Protein AF-0000000084698793 (afdb_homodimer)

Radius of gyration: 17.12 Å; Cα contacts (8 Å, |Δi|>4): 478; chains: 2; bounding box: 39×46×42 Å

Organism: NCBI:txid1124991

Foldseek 3Di:
DDPLLVVLLAVQLVQLQVVLVVQQVVCVVPDDDLQSVSLLVQLLVLLLQLLQVVQQLVPPVVPDNRPRCCSNNVNRNSVNNHDDVVLVVSLVVCVVVVNNVSSVVNVVCSVVSSVVSSVVSNVVND/DDPLLVVLLAVQLVQLQVVLVVQQVVCVVPDDDLQSVSLLVQLQVLLLQLLQVVLVCVPPVCPPPNPRCCCNNVNRNSVNNHDDVVLVVSLVVCVVVVNNVSSVVNVVCSVVSSVVSSVVSNVVND

Nearest PDB structures (foldseek):
  5a43-assembly1_B  TM=9.398E-01  e=2.560E-06  Escherichia coli S88
  6b24-assembly1_A  TM=9.388E-01  e=5.438E-06  Escherichia coli
  6b2b-assembly1_B  TM=9.428E-01  e=6.322E-06  Escherichia coli
  5kom-assembly1_A  TM=9.410E-01  e=6.648E-06  Escherichia coli
  7kk9-assembly1_A  TM=9.381E-01  e=2.580E-05  Escherichia coli

Solvent-accessible surface area (backbone atoms only — not comparable to full-atom values): 11558 Å² total; per-residue (Å²): 132,54,74,67,46,53,49,38,16,22,52,22,0,8,50,13,12,44,49,35,49,50,50,34,49,57,35,55,75,75,49,85,67,90,65,67,56,34,63,46,52,39,27,31,53,30,10,19,50,49,23,21,47,57,40,44,42,62,68,67,29,70,50,99,63,34,71,56,52,46,43,17,43,58,44,2,23,41,16,4,29,6,36,33,24,62,52,35,48,52,31,49,50,30,40,75,68,73,33,49,68,58,21,52,48,50,54,52,49,47,54,53,50,16,40,51,27,18,51,50,18,29,59,71,48,100,131,54,75,67,43,54,49,38,16,21,52,21,0,8,52,13,11,42,49,34,49,49,49,33,48,57,36,55,76,75,49,87,67,90,66,66,54,35,63,46,53,40,26,31,53,31,10,19,50,49,22,21,46,56,43,43,37,63,70,60,34,54,74,75,55,46,74,51,52,52,41,16,44,58,46,2,24,41,15,5,30,6,38,32,25,62,51,36,48,52,32,50,50,30,41,75,67,72,32,48,69,58,22,51,47,52,53,50,49,48,55,53,50,16,40,52,28,17,49,50,17,29,57,70,49,100

Structure (mmCIF, N/CA/C/O backbone):
data_AF-0000000084698793-model_v1
#
loop_
_entity.id
_entity.type
_entity.pdbx_description
1 polymer 'Fluoride-specific ion channel FluC'
#
loop_
_atom_site.group_PDB
_atom_site.id
_atom_site.type_symbol
_atom_site.label_atom_id
_atom_site.label_alt_id
_atom_site.label_comp_id
_atom_site.label_asym_id
_atom_site.label_entity_id
_atom_site.label_seq_id
_atom_site.pdbx_PDB_ins_code
_atom_site.Cartn_x
_atom_site.Cartn_y
_atom_site.Cartn_z
_atom_site.occupancy
_atom_site.B_iso_or_equiv
_atom_site.auth_seq_id
_atom_site.auth_comp_id
_atom_site.auth_asym_id
_atom_site.auth_atom_id
_atom_site.pdbx_PDB_model_num
ATOM 1 N N . MET A 1 1 ? 17.969 -13.055 -5.879 1 60.75 1 MET A N 1
ATOM 2 C CA . MET A 1 1 ? 17.781 -11.938 -6.793 1 60.75 1 MET A CA 1
ATOM 3 C C . MET A 1 1 ? 19.109 -11.445 -7.352 1 60.75 1 MET A C 1
ATOM 5 O O . MET A 1 1 ? 20.094 -11.367 -6.621 1 60.75 1 MET A O 1
ATOM 9 N N . THR A 1 2 ? 19.141 -11.281 -8.633 1 77 2 THR A N 1
ATOM 10 C CA . THR A 1 2 ? 20.312 -10.766 -9.336 1 77 2 THR A CA 1
ATOM 11 C C . THR A 1 2 ? 20.344 -9.234 -9.305 1 77 2 THR A C 1
ATOM 13 O O . THR A 1 2 ? 19.391 -8.609 -8.836 1 77 2 THR A O 1
ATOM 16 N N . ALA A 1 3 ? 21.438 -8.609 -9.516 1 78.62 3 ALA A N 1
ATOM 17 C CA . ALA A 1 3 ? 21.594 -7.16 -9.625 1 78.62 3 ALA A CA 1
ATOM 18 C C . ALA A 1 3 ? 20.531 -6.559 -10.547 1 78.62 3 ALA A C 1
ATOM 20 O O . ALA A 1 3 ? 20.062 -5.449 -10.305 1 78.62 3 ALA A O 1
ATOM 21 N N . ILE A 1 4 ? 20.188 -7.371 -11.508 1 78.31 4 ILE A N 1
ATOM 22 C CA . ILE A 1 4 ? 19.219 -6.895 -12.492 1 78.31 4 ILE A CA 1
ATOM 23 C C . ILE A 1 4 ? 17.828 -6.82 -11.859 1 78.31 4 ILE A C 1
ATOM 25 O O . ILE A 1 4 ? 17.047 -5.918 -12.172 1 78.31 4 ILE A O 1
ATOM 29 N N . ASP A 1 5 ? 17.484 -7.691 -10.93 1 78 5 ASP A N 1
ATOM 30 C CA . ASP A 1 5 ? 16.219 -7.66 -10.203 1 78 5 ASP A CA 1
ATOM 31 C C . ASP A 1 5 ? 16.125 -6.426 -9.312 1 78 5 ASP A C 1
ATOM 33 O O . ASP A 1 5 ? 15.086 -5.758 -9.273 1 78 5 ASP A O 1
ATOM 37 N N . ILE A 1 6 ? 17.25 -6.18 -8.703 1 82.12 6 ILE A N 1
ATOM 38 C CA . ILE A 1 6 ? 17.328 -5.031 -7.809 1 82.12 6 ILE A CA 1
ATOM 39 C C . ILE A 1 6 ? 17.078 -3.744 -8.594 1 82.12 6 ILE A C 1
ATOM 41 O O . ILE A 1 6 ? 16.344 -2.867 -8.148 1 82.12 6 ILE A O 1
ATOM 45 N N . PHE A 1 7 ? 17.656 -3.734 -9.734 1 86.06 7 PHE A N 1
ATOM 46 C CA . PHE A 1 7 ? 17.531 -2.557 -10.586 1 86.06 7 PHE A CA 1
ATOM 47 C C . PHE A 1 7 ? 16.078 -2.355 -11.023 1 86.06 7 PHE A C 1
ATOM 49 O O . PHE A 1 7 ? 15.539 -1.257 -10.906 1 86.06 7 PHE A O 1
ATOM 56 N N . TRP A 1 8 ? 15.414 -3.34 -11.391 1 84.69 8 TRP A N 1
ATOM 57 C CA . TRP A 1 8 ? 14.062 -3.23 -11.93 1 84.69 8 TRP A CA 1
ATOM 58 C C . TRP A 1 8 ? 13.055 -2.961 -10.812 1 84.69 8 TRP A C 1
ATOM 60 O O . TRP A 1 8 ? 12.117 -2.182 -10.992 1 84.69 8 TRP A O 1
ATOM 70 N N . VAL A 1 9 ? 13.289 -3.578 -9.688 1 87.38 9 VAL A N 1
ATOM 71 C CA . VAL A 1 9 ? 12.422 -3.336 -8.547 1 87.38 9 VAL A CA 1
ATOM 72 C C . VAL A 1 9 ? 12.586 -1.896 -8.062 1 87.38 9 VAL A C 1
ATOM 74 O O . VAL A 1 9 ? 11.602 -1.229 -7.734 1 87.38 9 VAL A O 1
ATOM 77 N N . GLY A 1 10 ? 13.852 -1.468 -8.07 1 91.31 10 GLY A N 1
ATOM 78 C CA . GLY A 1 10 ? 14.117 -0.094 -7.68 1 91.31 10 GLY A CA 1
ATOM 79 C C . GLY A 1 10 ? 13.5 0.928 -8.617 1 91.31 10 GLY A C 1
ATOM 80 O O . GLY A 1 10 ? 12.789 1.833 -8.172 1 91.31 10 GLY A O 1
ATOM 81 N N . ILE A 1 11 ? 13.672 0.764 -9.859 1 90.44 11 ILE A N 1
ATOM 82 C CA . ILE A 1 11 ? 13.148 1.69 -10.852 1 90.44 11 ILE A CA 1
ATOM 83 C C . ILE A 1 11 ? 11.625 1.598 -10.891 1 90.44 11 ILE A C 1
ATOM 85 O O . ILE A 1 11 ? 10.938 2.615 -11.008 1 90.44 11 ILE A O 1
ATOM 89 N N . GLY A 1 12 ? 11.18 0.388 -10.852 1 91.19 12 GLY A N 1
ATOM 90 C CA . GLY A 1 12 ? 9.742 0.197 -10.812 1 91.19 12 GLY A CA 1
ATOM 91 C C . GLY A 1 12 ? 9.086 0.852 -9.609 1 91.19 12 GLY A C 1
ATOM 92 O O . GLY A 1 12 ? 8.102 1.582 -9.758 1 91.19 12 GLY A O 1
ATOM 93 N N . GLY A 1 13 ? 9.711 0.59 -8.484 1 93 13 GLY A N 1
ATOM 94 C CA . GLY A 1 13 ? 9.203 1.205 -7.266 1 93 13 GLY A CA 1
ATOM 95 C C . GLY A 1 13 ? 9.234 2.721 -7.305 1 93 13 GLY A C 1
ATOM 96 O O . GLY A 1 13 ? 8.281 3.379 -6.883 1 93 13 GLY A O 1
ATOM 97 N N . GLY A 1 14 ? 10.32 3.23 -7.742 1 93.62 14 GLY A N 1
ATOM 98 C CA . GLY A 1 14 ? 10.414 4.672 -7.895 1 93.62 14 GLY A CA 1
ATOM 99 C C . GLY A 1 14 ? 9.367 5.238 -8.844 1 93.62 14 GLY A C 1
ATOM 100 O O . GLY A 1 14 ? 8.727 6.242 -8.539 1 93.62 14 GLY A O 1
ATOM 101 N N . SER A 1 15 ? 9.164 4.629 -9.969 1 93.25 15 SER A N 1
ATOM 102 C CA . SER A 1 15 ? 8.164 5.062 -10.945 1 93.25 15 SER A CA 1
ATOM 103 C C . SER A 1 15 ? 6.758 4.977 -10.367 1 93.25 15 SER A C 1
ATOM 105 O O . SER A 1 15 ? 5.945 5.883 -10.555 1 93.25 15 SER A O 1
ATOM 107 N N . GLY A 1 16 ? 6.523 3.867 -9.703 1 94.19 16 GLY A N 1
ATOM 108 C CA . GLY A 1 16 ? 5.234 3.721 -9.039 1 94.19 16 GLY A CA 1
ATOM 109 C C . GLY A 1 16 ? 4.953 4.82 -8.031 1 94.19 16 GLY A C 1
ATOM 110 O O . GLY A 1 16 ? 3.85 5.371 -8 1 94.19 16 GLY A O 1
ATOM 111 N N . SER A 1 17 ? 5.949 5.145 -7.293 1 93.19 17 SER A N 1
ATOM 112 C CA . SER A 1 17 ? 5.812 6.188 -6.281 1 93.19 17 SER A CA 1
ATOM 113 C C . SER A 1 17 ? 5.562 7.551 -6.918 1 93.19 17 SER A C 1
ATOM 115 O O . SER A 1 17 ? 4.809 8.367 -6.383 1 93.19 17 SER A O 1
ATOM 117 N N . LEU A 1 18 ? 6.223 7.801 -7.973 1 92.12 18 LEU A N 1
ATOM 118 C CA . LEU A 1 18 ? 6.031 9.062 -8.68 1 92.12 18 LEU A CA 1
ATOM 119 C C . LEU A 1 18 ? 4.625 9.156 -9.258 1 92.12 18 LEU A C 1
ATOM 121 O O . LEU A 1 18 ? 4.004 10.219 -9.234 1 92.12 18 LEU A O 1
ATOM 125 N N . LEU A 1 19 ? 4.133 8.094 -9.805 1 93.06 19 LEU A N 1
ATOM 126 C CA . LEU A 1 19 ? 2.764 8.062 -10.305 1 93.06 19 LEU A CA 1
ATOM 127 C C . LEU A 1 19 ? 1.768 8.289 -9.172 1 93.06 19 LEU A C 1
ATOM 129 O O . LEU A 1 19 ? 0.78 9.008 -9.352 1 93.06 19 LEU A O 1
ATOM 133 N N . ARG A 1 20 ? 2.02 7.617 -8.078 1 93.44 20 ARG A N 1
ATOM 134 C CA . ARG A 1 20 ? 1.189 7.84 -6.902 1 93.44 20 ARG A CA 1
ATOM 135 C C . ARG A 1 20 ? 1.143 9.32 -6.535 1 93.44 20 ARG A C 1
ATOM 137 O O . ARG A 1 20 ? 0.071 9.859 -6.258 1 93.44 20 ARG A O 1
ATOM 144 N N . TRP A 1 21 ? 2.287 9.852 -6.504 1 87.81 21 TRP A N 1
ATOM 145 C CA . TRP A 1 21 ? 2.361 11.273 -6.172 1 87.81 21 TRP A CA 1
ATOM 146 C C . TRP A 1 21 ? 1.556 12.102 -7.164 1 87.81 21 TRP A C 1
ATOM 148 O O . TRP A 1 21 ? 0.833 13.023 -6.77 1 87.81 21 TRP A O 1
ATOM 158 N N . TRP A 1 22 ? 1.711 11.781 -8.391 1 90.75 22 TRP A N 1
ATOM 159 C CA . TRP A 1 22 ? 1.023 12.531 -9.438 1 90.75 22 TRP A CA 1
ATOM 160 C C . TRP A 1 22 ? -0.489 12.383 -9.312 1 90.75 22 TRP A C 1
ATOM 162 O O . TRP A 1 22 ? -1.227 13.367 -9.414 1 90.75 22 TRP A O 1
ATOM 172 N N . VAL A 1 23 ? -1.014 11.25 -9.117 1 92.25 23 VAL A N 1
ATOM 173 C CA . VAL A 1 23 ? -2.443 11.016 -8.953 1 92.25 23 VAL A CA 1
ATOM 174 C C . VAL A 1 23 ? -2.939 11.703 -7.684 1 92.25 23 VAL A C 1
ATOM 176 O O . VAL A 1 23 ? -4.016 12.305 -7.68 1 92.25 23 VAL A O 1
ATOM 179 N N . GLY A 1 24 ? -2.158 11.547 -6.609 1 89.75 24 GLY A N 1
ATOM 180 C CA . GLY A 1 24 ? -2.502 12.234 -5.379 1 89.75 24 GLY A CA 1
ATOM 181 C C . GLY A 1 24 ? -2.607 13.742 -5.547 1 89.75 24 GLY A C 1
ATOM 182 O O . GLY A 1 24 ? -3.537 14.367 -5.035 1 89.75 24 GLY A O 1
ATOM 183 N N . LYS A 1 25 ? -1.644 14.227 -6.258 1 87.38 25 LYS A N 1
ATOM 184 C CA . LYS A 1 25 ? -1.638 15.672 -6.508 1 87.38 25 LYS A CA 1
ATOM 185 C C . LYS A 1 25 ? -2.85 16.094 -7.336 1 87.38 25 LYS A C 1
ATOM 187 O O . LYS A 1 25 ? -3.523 17.062 -7.004 1 87.38 25 LYS A O 1
ATOM 192 N N . LEU A 1 26 ? -3.102 15.406 -8.398 1 91.62 26 LEU A N 1
ATOM 193 C CA . LEU A 1 26 ? -4.227 15.719 -9.273 1 91.62 26 LEU A CA 1
ATOM 194 C C . LEU A 1 26 ? -5.547 15.633 -8.508 1 91.62 26 LEU A C 1
ATOM 196 O O . LEU A 1 26 ? -6.422 16.484 -8.68 1 91.62 26 LEU A O 1
ATOM 200 N N . THR A 1 27 ? -5.691 14.656 -7.691 1 92.94 27 THR A N 1
ATOM 201 C CA . THR A 1 27 ? -6.906 14.477 -6.906 1 92.94 27 THR A CA 1
ATOM 202 C C . THR A 1 27 ? -7.039 15.578 -5.863 1 92.94 27 THR A C 1
ATOM 204 O O . THR A 1 27 ? -8.133 16.109 -5.652 1 92.94 27 THR A O 1
ATOM 207 N N . GLY A 1 28 ? -5.953 15.898 -5.242 1 90.19 28 GLY A N 1
ATOM 208 C CA . GLY A 1 28 ? -5.969 16.938 -4.234 1 90.19 28 GLY A CA 1
ATOM 209 C C . GLY A 1 28 ? -6.301 18.312 -4.797 1 90.19 28 GLY A C 1
ATOM 210 O O . GLY A 1 28 ? -6.867 19.156 -4.098 1 90.19 28 GLY A O 1
ATOM 211 N N . GLU A 1 29 ? -5.945 18.594 -6.051 1 91.31 29 GLU A N 1
ATOM 212 C CA . GLU A 1 29 ? -6.25 19.859 -6.715 1 91.31 29 GLU A CA 1
ATOM 213 C C . GLU A 1 29 ? -7.73 19.953 -7.07 1 91.31 29 GLU A C 1
ATOM 215 O O . GLU A 1 29 ? -8.281 21.047 -7.172 1 91.31 29 GLU A O 1
ATOM 220 N N . ARG A 1 30 ? -8.383 18.875 -7.164 1 93.75 30 ARG A N 1
ATOM 221 C CA . ARG A 1 30 ? -9.742 18.859 -7.691 1 93.75 30 ARG A CA 1
ATOM 222 C C . ARG A 1 30 ? -10.75 18.531 -6.598 1 93.75 30 ARG A C 1
ATOM 224 O O . ARG A 1 30 ? -11.914 18.938 -6.676 1 93.75 30 ARG A O 1
ATOM 231 N N . TYR A 1 31 ? -10.344 17.719 -5.68 1 93.81 31 TYR A N 1
ATOM 232 C CA . TYR A 1 31 ? -11.242 17.25 -4.625 1 93.81 31 TYR A CA 1
ATOM 233 C C . TYR A 1 31 ? -10.734 17.672 -3.252 1 93.81 31 TYR A C 1
ATOM 235 O O . TYR A 1 31 ? -9.594 17.391 -2.887 1 93.81 31 TYR A O 1
ATOM 243 N N . HIS A 1 32 ? -11.617 18.422 -2.469 1 89.56 32 HIS A N 1
ATOM 244 C CA . HIS A 1 32 ? -11.219 18.922 -1.159 1 89.56 32 HIS A CA 1
ATOM 245 C C . HIS A 1 32 ? -12.141 18.391 -0.062 1 89.56 32 HIS A C 1
ATOM 247 O O . HIS A 1 32 ? -12.25 19.016 1.003 1 89.56 32 HIS A O 1
ATOM 253 N N . GLY A 1 33 ? -12.797 17.297 -0.284 1 91.38 33 GLY A N 1
ATOM 254 C CA . GLY A 1 33 ? -13.664 16.703 0.719 1 91.38 33 GLY A CA 1
ATOM 255 C C . GLY A 1 33 ? -12.906 15.93 1.78 1 91.38 33 GLY A C 1
ATOM 256 O O . GLY A 1 33 ? -11.672 15.844 1.733 1 91.38 33 GLY A O 1
ATOM 257 N N . HIS A 1 34 ? -13.633 15.422 2.738 1 92.62 34 HIS A N 1
ATOM 258 C CA . HIS A 1 34 ? -13.023 14.758 3.885 1 92.62 34 HIS A CA 1
ATOM 259 C C . HIS A 1 34 ? -12.586 13.336 3.533 1 92.62 34 HIS A C 1
ATOM 261 O O . HIS A 1 34 ? -11.734 12.758 4.207 1 92.62 34 HIS A O 1
ATOM 267 N N . PHE A 1 35 ? -13.211 12.742 2.506 1 95.81 35 PHE A N 1
ATOM 268 C CA . PHE A 1 35 ? -12.859 11.391 2.092 1 95.81 35 PHE A CA 1
ATOM 269 C C . PHE A 1 35 ? -11.508 11.375 1.393 1 95.81 35 PHE A C 1
ATOM 271 O O . PHE A 1 35 ? -11.273 12.133 0.452 1 95.81 35 PHE A O 1
ATOM 278 N N . PRO A 1 36 ? -10.602 10.531 1.872 1 96.31 36 PRO A N 1
ATOM 279 C CA . PRO A 1 36 ? -9.281 10.477 1.231 1 96.31 36 PRO A CA 1
ATOM 280 C C . PRO A 1 36 ? -9.336 9.859 -0.164 1 96.31 36 PRO A C 1
ATOM 282 O O . PRO A 1 36 ? -8.898 8.719 -0.354 1 96.31 36 PRO A O 1
ATOM 285 N N . LEU A 1 37 ? -9.75 10.641 -1.078 1 96.88 37 LEU A N 1
ATOM 286 C CA . LEU A 1 37 ? -10.062 10.172 -2.426 1 96.88 37 LEU A CA 1
ATOM 287 C C . LEU A 1 37 ? -8.797 9.805 -3.182 1 96.88 37 LEU A C 1
ATOM 289 O O . LEU A 1 37 ? -8.789 8.859 -3.975 1 96.88 37 LEU A O 1
ATOM 293 N N . GLY A 1 38 ? -7.695 10.555 -2.998 1 95.88 38 GLY A N 1
ATOM 294 C CA . GLY A 1 38 ? -6.445 10.266 -3.682 1 95.88 38 GLY A CA 1
ATOM 295 C C . GLY A 1 38 ? -5.922 8.867 -3.404 1 95.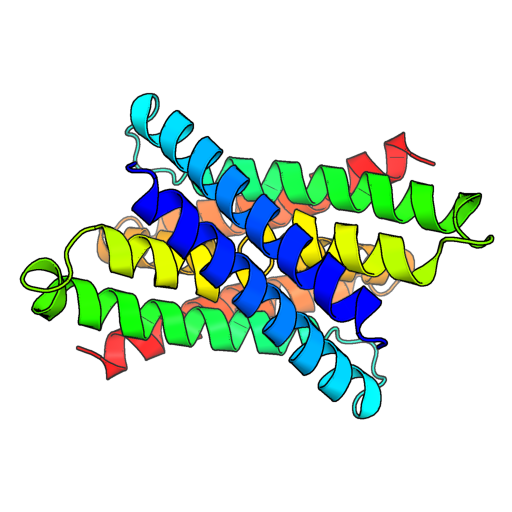88 38 GLY A C 1
ATOM 296 O O . GLY A 1 38 ? -5.758 8.062 -4.328 1 95.88 38 GLY A O 1
ATOM 297 N N . THR A 1 39 ? -5.758 8.57 -2.162 1 96.19 39 THR A N 1
ATOM 298 C CA . THR A 1 39 ? -5.27 7.262 -1.754 1 96.19 39 THR A CA 1
ATOM 299 C C . THR A 1 39 ? -6.246 6.168 -2.172 1 96.19 39 THR A C 1
ATOM 301 O O . THR A 1 39 ? -5.832 5.078 -2.578 1 96.19 39 THR A O 1
ATOM 304 N N . PHE A 1 40 ? -7.492 6.504 -2.111 1 97.88 40 PHE A N 1
ATOM 305 C CA . PHE A 1 40 ? -8.531 5.551 -2.494 1 97.88 40 PHE A CA 1
ATOM 306 C C . PHE A 1 40 ? -8.406 5.184 -3.969 1 97.88 40 PHE A C 1
ATOM 308 O O . PHE A 1 40 ? -8.414 4.004 -4.324 1 97.88 40 PHE A O 1
ATOM 315 N N . ILE A 1 41 ? -8.289 6.102 -4.832 1 97.88 41 ILE A N 1
ATOM 316 C CA . ILE A 1 41 ? -8.195 5.883 -6.27 1 97.88 41 ILE A CA 1
ATOM 317 C C . ILE A 1 41 ? -6.934 5.074 -6.586 1 97.88 41 ILE A C 1
ATOM 319 O O . ILE A 1 41 ? -6.98 4.117 -7.359 1 97.88 41 ILE A O 1
ATOM 323 N N . ILE A 1 42 ? -5.844 5.398 -5.98 1 97 42 ILE A N 1
ATOM 324 C CA . ILE A 1 42 ? -4.559 4.746 -6.215 1 97 42 ILE A CA 1
ATOM 325 C C . ILE A 1 42 ? -4.641 3.281 -5.797 1 97 42 ILE A C 1
ATOM 327 O O . ILE A 1 42 ? -4.223 2.391 -6.543 1 97 42 ILE A O 1
ATOM 331 N N . ASN A 1 43 ? -5.234 3.039 -4.688 1 98.12 43 ASN A N 1
ATOM 332 C CA . ASN A 1 43 ? -5.309 1.685 -4.152 1 98.12 43 ASN A CA 1
ATOM 333 C C . ASN A 1 43 ? -6.293 0.824 -4.941 1 98.12 43 ASN A C 1
ATOM 335 O O . ASN A 1 43 ? -5.984 -0.317 -5.289 1 98.12 43 ASN A O 1
ATOM 339 N N . ILE A 1 44 ? -7.395 1.388 -5.289 1 98.5 44 ILE A N 1
ATOM 340 C CA . ILE A 1 44 ? -8.406 0.608 -6 1 98.5 44 ILE A CA 1
ATOM 341 C C . ILE A 1 44 ? -7.93 0.331 -7.426 1 98.5 44 ILE A C 1
ATOM 343 O O . ILE A 1 44 ? -8.039 -0.795 -7.918 1 98.5 44 ILE A O 1
ATOM 347 N N . SER A 1 45 ? -7.41 1.302 -8.117 1 98 45 SER A N 1
ATOM 348 C CA . SER A 1 45 ? -6.898 1.088 -9.461 1 98 45 SER A CA 1
ATOM 349 C C . SER A 1 45 ? -5.723 0.121 -9.461 1 98 45 SER A C 1
ATOM 351 O O . SER A 1 45 ? -5.613 -0.734 -10.344 1 98 45 SER A O 1
ATOM 353 N N . GLY A 1 46 ? -4.836 0.248 -8.445 1 97.25 46 GLY A N 1
ATOM 354 C CA . GLY A 1 46 ? -3.729 -0.685 -8.32 1 97.25 46 GLY A CA 1
ATOM 355 C C . GLY A 1 46 ? -4.176 -2.113 -8.078 1 97.25 46 GLY A C 1
ATOM 356 O O . GLY A 1 46 ? -3.596 -3.053 -8.625 1 97.25 46 GLY A O 1
ATOM 357 N N . ALA A 1 47 ? -5.191 -2.262 -7.258 1 97.44 47 ALA A N 1
ATOM 358 C CA . ALA A 1 47 ? -5.746 -3.588 -6.996 1 97.44 47 ALA A CA 1
ATOM 359 C C . ALA A 1 47 ? -6.305 -4.207 -8.273 1 97.44 47 ALA A C 1
ATOM 361 O O . ALA A 1 47 ? -6.102 -5.395 -8.539 1 97.44 47 ALA A O 1
ATOM 362 N N . PHE A 1 48 ? -6.973 -3.4 -9.062 1 97.38 48 PHE A N 1
ATOM 363 C CA . PHE A 1 48 ? -7.492 -3.877 -10.336 1 97.38 48 PHE A CA 1
ATOM 364 C C . PHE A 1 48 ? -6.359 -4.316 -11.258 1 97.38 48 PHE A C 1
ATOM 366 O O . PHE A 1 48 ? -6.406 -5.402 -11.836 1 97.38 48 PHE A O 1
ATOM 373 N N . ILE A 1 49 ? -5.398 -3.529 -11.383 1 96.19 49 ILE A N 1
ATOM 374 C CA . ILE A 1 49 ? -4.301 -3.764 -12.32 1 96.19 49 ILE A CA 1
ATOM 375 C C . ILE A 1 49 ? -3.523 -5.008 -11.898 1 96.19 49 ILE A C 1
ATOM 377 O O . ILE A 1 49 ? -3.156 -5.832 -12.742 1 96.19 49 ILE A O 1
ATOM 381 N N . ILE A 1 50 ? -3.258 -5.164 -10.609 1 93.5 50 ILE A N 1
ATOM 382 C CA . ILE A 1 50 ? -2.473 -6.312 -10.164 1 93.5 50 ILE A CA 1
ATOM 383 C C . ILE A 1 50 ? -3.268 -7.598 -10.391 1 93.5 50 ILE A C 1
ATOM 385 O O . ILE A 1 50 ? -2.697 -8.633 -10.734 1 93.5 50 ILE A O 1
ATOM 389 N N . GLY A 1 51 ? -4.578 -7.539 -10.086 1 92.81 51 GLY A N 1
ATOM 390 C CA . GLY A 1 51 ? -5.402 -8.688 -10.422 1 92.81 51 GLY A CA 1
ATOM 391 C C . GLY A 1 51 ? -5.34 -9.055 -11.898 1 92.81 51 GLY A C 1
ATOM 392 O O . GLY A 1 51 ? -5.18 -10.227 -12.242 1 92.81 51 GLY A O 1
ATOM 393 N N . PHE A 1 52 ? -5.41 -8.078 -12.727 1 93.44 52 PHE A N 1
ATOM 394 C CA . PHE A 1 52 ? -5.363 -8.273 -14.172 1 93.44 52 PHE A CA 1
ATOM 395 C C . PHE A 1 52 ? -4.012 -8.836 -14.594 1 93.44 52 PHE A C 1
ATOM 397 O O . PHE A 1 52 ? -3.953 -9.836 -15.32 1 93.44 52 PHE A O 1
ATOM 404 N N . LEU A 1 53 ? -2.932 -8.328 -14.125 1 89.69 53 LEU A N 1
ATOM 405 C CA . LEU A 1 53 ? -1.587 -8.711 -14.531 1 89.69 53 LEU A CA 1
ATOM 406 C C . LEU A 1 53 ? -1.207 -10.07 -13.953 1 89.69 53 LEU A C 1
ATOM 408 O O . LEU A 1 53 ? -0.479 -10.836 -14.586 1 89.69 53 LEU A O 1
ATOM 412 N N . SER A 1 54 ? -1.634 -10.328 -12.703 1 86.19 54 SER A N 1
ATOM 413 C CA . SER A 1 54 ? -1.309 -11.602 -12.07 1 86.19 54 SER A CA 1
ATOM 414 C C . SER A 1 54 ? -1.85 -12.781 -12.883 1 86.19 54 SER A C 1
ATOM 416 O O . SER A 1 54 ? -1.258 -13.859 -12.898 1 86.19 54 SER A O 1
ATOM 418 N N . THR A 1 55 ? -2.977 -12.562 -13.516 1 83.94 55 THR A N 1
ATOM 419 C CA . THR A 1 55 ? -3.584 -13.594 -14.352 1 83.94 55 THR A CA 1
ATOM 420 C C . THR A 1 55 ? -2.93 -13.641 -15.727 1 83.94 55 THR A C 1
ATOM 422 O O . THR A 1 55 ? -2.691 -14.719 -16.281 1 83.94 55 THR A O 1
ATOM 425 N N . LEU A 1 56 ? -2.619 -12.508 -16.281 1 80.38 56 LEU A N 1
ATOM 426 C CA . LEU A 1 56 ? -1.994 -12.43 -17.594 1 80.38 56 LEU A CA 1
ATOM 427 C C . LEU A 1 56 ? -0.59 -13.023 -17.578 1 80.38 56 LEU A C 1
ATOM 429 O O . LEU A 1 56 ? -0.172 -13.688 -18.531 1 80.38 56 LEU A O 1
ATOM 433 N N . PHE A 1 57 ? 0.218 -12.68 -16.594 1 73.06 57 PHE A N 1
ATOM 434 C CA . PHE A 1 57 ? 1.599 -13.141 -16.516 1 73.06 57 PHE A CA 1
ATOM 435 C C . PHE A 1 57 ? 1.657 -14.602 -16.078 1 73.06 57 PHE A C 1
ATOM 437 O O . PHE A 1 57 ? 2.635 -15.297 -16.359 1 73.06 57 PHE A O 1
ATOM 444 N N . VAL A 1 58 ? 0.846 -15.148 -15.258 1 60.38 58 VAL A N 1
ATOM 445 C CA . VAL A 1 58 ? 0.819 -16.578 -14.938 1 60.38 58 VAL A CA 1
ATOM 446 C C . VAL A 1 58 ? 0.581 -17.391 -16.203 1 60.38 58 VAL A C 1
ATOM 448 O O . VAL A 1 58 ? 1.276 -18.375 -16.453 1 60.38 58 VAL A O 1
ATOM 451 N N . ILE A 1 59 ? -0.227 -17 -17.047 1 54.03 59 ILE A N 1
ATOM 452 C CA . ILE A 1 59 ? -0.563 -17.781 -18.234 1 54.03 59 ILE A CA 1
ATOM 453 C C . ILE A 1 59 ? 0.545 -17.656 -19.281 1 54.03 59 ILE A C 1
ATOM 455 O O . ILE A 1 59 ? 1.038 -18.656 -19.797 1 54.03 59 ILE A O 1
ATOM 459 N N . ASP A 1 60 ? 0.936 -16.625 -19.719 1 51.59 60 ASP A N 1
ATOM 460 C CA . ASP A 1 60 ? 1.755 -16.453 -20.906 1 51.59 60 ASP A CA 1
ATOM 461 C C . ASP A 1 60 ? 3.215 -16.203 -20.547 1 51.59 60 ASP A C 1
ATOM 463 O O . ASP A 1 60 ? 4.117 -16.516 -21.328 1 51.59 60 ASP A O 1
ATOM 467 N N . TRP A 1 61 ? 3.588 -15.656 -19.484 1 50.34 61 TRP A N 1
ATOM 468 C CA . TRP A 1 61 ? 4.926 -15.219 -19.094 1 50.34 61 TRP A CA 1
ATOM 469 C C . TRP A 1 61 ? 5.75 -16.391 -18.562 1 50.34 61 TRP A C 1
ATOM 471 O O . TRP A 1 61 ? 6.926 -16.234 -18.234 1 50.34 61 TRP A O 1
ATOM 481 N N . HIS A 1 62 ? 5.195 -17.5 -18.062 1 48.88 62 HIS A N 1
ATOM 482 C CA . HIS A 1 62 ? 6.023 -18.625 -17.641 1 48.88 62 HIS A CA 1
ATOM 483 C C . HIS A 1 62 ? 7.156 -18.875 -18.641 1 48.88 62 HIS A C 1
ATOM 485 O O . HIS A 1 62 ? 8.109 -19.594 -18.328 1 48.88 62 HIS A O 1
ATOM 491 N N . ASP A 1 63 ? 6.953 -18.438 -19.703 1 47.47 63 ASP A N 1
ATOM 492 C CA . ASP A 1 63 ? 8.109 -18.703 -20.547 1 47.47 63 ASP A CA 1
ATOM 493 C C . ASP A 1 63 ? 9.305 -17.844 -20.141 1 47.47 63 ASP A C 1
ATOM 495 O O . ASP A 1 63 ? 9.258 -17.141 -19.125 1 47.47 63 ASP A O 1
ATOM 499 N N . ARG A 1 64 ? 10.133 -17.188 -21 1 48.09 64 ARG A N 1
ATOM 500 C CA . ARG A 1 64 ? 11.508 -16.688 -20.953 1 48.09 64 ARG A CA 1
ATOM 501 C C . ARG A 1 64 ? 11.641 -15.578 -19.922 1 48.09 64 ARG A C 1
ATOM 503 O O . ARG A 1 64 ? 12.664 -15.477 -19.234 1 48.09 64 ARG A O 1
ATOM 510 N N . PHE A 1 65 ? 10.766 -14.539 -19.703 1 49.34 65 PHE A N 1
ATOM 511 C CA . PHE A 1 65 ? 10.875 -13.266 -19 1 49.34 65 PHE A CA 1
ATOM 512 C C . PHE A 1 65 ? 10.109 -13.305 -17.688 1 49.34 65 PHE A C 1
ATOM 514 O O . PHE A 1 65 ? 9.93 -12.266 -17.031 1 49.34 65 PHE A O 1
ATOM 521 N N . GLY A 1 66 ? 9.734 -14.453 -17.141 1 55.09 66 GLY A N 1
ATOM 522 C CA . GLY A 1 66 ? 8.727 -14.672 -16.109 1 55.09 66 GLY A CA 1
ATOM 523 C C . GLY A 1 66 ? 9.102 -14.062 -14.773 1 55.09 66 GLY A C 1
ATOM 524 O O . GLY A 1 66 ? 8.375 -13.211 -14.242 1 55.09 66 GLY A O 1
ATOM 525 N N . SER A 1 67 ? 10.242 -14.289 -14.289 1 63.84 67 SER A N 1
ATOM 526 C CA . SER A 1 67 ? 10.492 -14 -12.883 1 63.84 67 SER A CA 1
ATOM 527 C C . SER A 1 67 ? 10.82 -12.531 -12.664 1 63.84 67 SER A C 1
ATOM 529 O O . SER A 1 67 ? 10.336 -11.914 -11.719 1 63.84 67 SER A O 1
ATOM 531 N N . PHE A 1 68 ? 11.453 -11.883 -13.711 1 65.12 68 PHE A N 1
ATOM 532 C CA . PHE A 1 68 ? 11.93 -10.516 -13.547 1 65.12 68 PHE A CA 1
ATOM 533 C C . PHE A 1 68 ? 10.789 -9.523 -13.695 1 65.12 68 PHE A C 1
ATOM 535 O O . PHE A 1 68 ? 10.672 -8.578 -12.906 1 65.12 68 PHE A O 1
ATOM 542 N N . LEU A 1 69 ? 10.016 -9.75 -14.656 1 67 69 LEU A N 1
ATOM 543 C CA . LEU A 1 69 ? 8.914 -8.828 -14.938 1 67 69 LEU A CA 1
ATOM 544 C C . LEU A 1 69 ? 7.875 -8.867 -13.82 1 67 69 LEU A C 1
ATOM 546 O O . LEU A 1 69 ? 7.324 -7.836 -13.438 1 67 69 LEU A O 1
ATOM 550 N N . HIS A 1 70 ? 7.805 -10.031 -13.258 1 72 70 HIS A N 1
ATOM 551 C CA . HIS A 1 70 ? 6.867 -10.17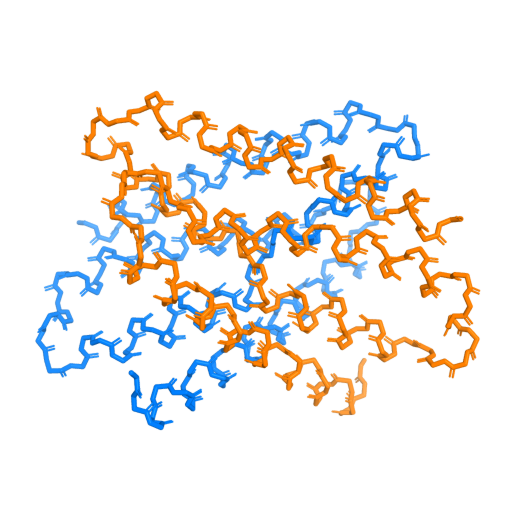2 -12.141 1 72 70 HIS A CA 1
ATOM 552 C C . HIS A 1 70 ? 7.316 -9.352 -10.938 1 72 70 HIS A C 1
ATOM 554 O O . HIS A 1 70 ? 6.523 -8.609 -10.359 1 72 70 HIS A O 1
ATOM 560 N N . ALA A 1 71 ? 8.57 -9.453 -10.781 1 71.94 71 ALA A N 1
ATOM 561 C CA . ALA A 1 71 ? 9.117 -8.742 -9.625 1 71.94 71 ALA A CA 1
ATOM 562 C C . ALA A 1 71 ? 9.102 -7.234 -9.859 1 71.94 71 ALA A C 1
ATOM 564 O O . ALA A 1 71 ? 8.742 -6.465 -8.961 1 71.94 71 ALA A O 1
ATOM 565 N N . ALA A 1 72 ? 9.383 -6.875 -11.094 1 77.31 72 ALA A N 1
ATOM 566 C CA . ALA A 1 72 ? 9.477 -5.453 -11.43 1 77.31 72 ALA A CA 1
ATOM 567 C C . ALA A 1 72 ? 8.094 -4.805 -11.453 1 77.31 72 ALA A C 1
ATOM 569 O O . ALA A 1 72 ? 7.914 -3.705 -10.922 1 77.31 72 ALA A O 1
ATOM 570 N N . VAL A 1 73 ? 7.199 -5.484 -11.977 1 81 73 VAL A N 1
ATOM 571 C CA . VAL A 1 73 ? 5.891 -4.879 -12.18 1 81 73 VAL A CA 1
ATOM 572 C C . VAL A 1 73 ? 5.043 -5.035 -10.922 1 81 73 VAL A C 1
ATOM 574 O O . VAL A 1 73 ? 4.539 -4.047 -10.383 1 81 73 VAL A O 1
ATOM 577 N N . LEU A 1 74 ? 5.02 -6.25 -10.375 1 77.69 74 LEU A N 1
ATOM 578 C CA . LEU A 1 74 ? 4.121 -6.52 -9.258 1 77.69 74 LEU A CA 1
ATOM 579 C C . LEU A 1 74 ? 4.691 -5.969 -7.957 1 77.69 74 LEU A C 1
ATOM 581 O O . LEU A 1 74 ? 3.984 -5.293 -7.203 1 77.69 74 LEU A O 1
ATOM 585 N N . THR A 1 75 ? 5.977 -6.074 -7.805 1 77.81 75 THR A N 1
ATOM 586 C CA . THR A 1 75 ? 6.613 -5.641 -6.566 1 77.81 75 THR A CA 1
ATOM 587 C C . THR A 1 75 ? 7.086 -4.195 -6.68 1 77.81 75 THR A C 1
ATOM 589 O O . THR A 1 75 ? 7.004 -3.432 -5.719 1 77.81 75 THR A O 1
ATOM 592 N N . GLY A 1 76 ? 7.598 -3.928 -7.875 1 86.88 76 GLY A N 1
ATOM 593 C CA . GLY A 1 76 ? 8.133 -2.59 -8.062 1 86.88 76 GLY A CA 1
ATOM 594 C C . GLY A 1 76 ? 7.059 -1.561 -8.383 1 86.88 76 GLY A C 1
ATOM 595 O O . GLY A 1 76 ? 6.555 -0.886 -7.48 1 86.88 76 GLY A O 1
ATOM 596 N N . ILE A 1 77 ? 6.535 -1.597 -9.57 1 89.31 77 ILE A N 1
ATOM 597 C CA . ILE A 1 77 ? 5.676 -0.527 -10.062 1 89.31 77 ILE A CA 1
ATOM 598 C C . ILE A 1 77 ? 4.387 -0.481 -9.25 1 89.31 77 ILE A C 1
ATOM 600 O O . ILE A 1 77 ? 4.059 0.548 -8.656 1 89.31 77 ILE A O 1
ATOM 604 N N . LEU A 1 78 ? 3.723 -1.598 -9.141 1 90.69 78 LEU A N 1
ATOM 605 C CA . LEU A 1 78 ? 2.441 -1.602 -8.438 1 90.69 78 LEU A CA 1
ATOM 606 C C . LEU A 1 78 ? 2.646 -1.483 -6.93 1 90.69 78 LEU A C 1
ATOM 608 O O . LEU A 1 78 ? 1.838 -0.861 -6.238 1 90.69 78 LEU A O 1
ATOM 612 N N . GLY A 1 79 ? 3.746 -2.053 -6.543 1 88.12 79 GLY A N 1
ATOM 613 C CA . GLY A 1 79 ? 4.102 -1.886 -5.141 1 88.12 79 GLY A CA 1
ATOM 614 C C . GLY A 1 79 ? 4.383 -0.443 -4.766 1 88.12 79 GLY A C 1
ATOM 615 O O . GLY A 1 79 ? 3.967 0.018 -3.699 1 88.12 79 GLY A O 1
ATOM 616 N N . GLY A 1 80 ? 5.023 0.243 -5.605 1 91.81 80 GLY A N 1
ATOM 617 C CA . GLY A 1 80 ? 5.305 1.649 -5.367 1 91.81 80 GLY A CA 1
ATOM 618 C C . GLY A 1 80 ? 4.102 2.545 -5.59 1 91.81 80 GLY A C 1
ATOM 619 O O . GLY A 1 80 ? 4.004 3.623 -5 1 91.81 80 GLY A O 1
ATOM 620 N N . TYR A 1 81 ? 3.236 2.086 -6.371 1 95.25 81 TYR A N 1
ATOM 621 C CA . TYR A 1 81 ? 2.053 2.857 -6.738 1 95.25 81 TYR A CA 1
ATOM 622 C C . TYR A 1 81 ? 0.993 2.783 -5.645 1 95.25 81 TYR A C 1
ATOM 624 O O . TYR A 1 81 ? 0.399 3.799 -5.277 1 95.25 81 TYR A O 1
ATOM 632 N N . THR A 1 82 ? 0.705 1.624 -5.09 1 96.56 82 THR A N 1
ATOM 633 C CA . THR A 1 82 ? -0.291 1.485 -4.035 1 96.56 82 THR A CA 1
ATOM 634 C C . THR A 1 82 ? 0.352 1.646 -2.66 1 96.56 82 THR A C 1
ATOM 636 O O . THR A 1 82 ? 1.578 1.636 -2.539 1 96.56 82 THR A O 1
ATOM 639 N N . THR A 1 83 ? -0.46 1.871 -1.649 1 95.62 83 THR A N 1
ATOM 640 C CA . THR A 1 83 ? 0.12 2.121 -0.335 1 95.62 83 THR A CA 1
ATOM 641 C C . THR A 1 83 ? -0.86 1.741 0.771 1 95.62 83 THR A C 1
ATOM 643 O O . THR A 1 83 ? -2.049 2.057 0.689 1 95.62 83 THR A O 1
ATOM 646 N N . PHE A 1 84 ? -0.344 1.107 1.714 1 97.25 84 PHE A N 1
ATOM 647 C CA . PHE A 1 84 ? -1.104 0.729 2.898 1 97.25 84 PHE A CA 1
ATOM 648 C C . PHE A 1 84 ? -0.917 1.754 4.012 1 97.25 84 PHE A C 1
ATOM 650 O O . PHE A 1 84 ? -1.875 2.107 4.703 1 97.25 84 PHE A O 1
ATOM 657 N N . SER A 1 85 ? 0.261 2.268 4.227 1 95 85 SER A N 1
ATOM 658 C CA . SER A 1 85 ? 0.577 3.168 5.328 1 95 85 SER A CA 1
ATOM 659 C C . SER A 1 85 ? -0.194 4.48 5.207 1 95 85 SER A C 1
ATOM 661 O O . SER A 1 85 ? -0.734 4.98 6.199 1 95 85 SER A O 1
ATOM 663 N N . SER A 1 86 ? -0.268 5.016 3.947 1 92.94 86 SER A N 1
ATOM 664 C CA . SER A 1 86 ? -1.015 6.254 3.758 1 92.94 86 SER A CA 1
ATOM 665 C C . SER A 1 86 ? -2.502 6.051 4.02 1 92.94 86 SER A C 1
ATOM 667 O O . SER A 1 86 ? -3.176 6.941 4.539 1 92.94 86 SER A O 1
ATOM 669 N N . MET A 1 87 ? -2.977 4.875 3.639 1 95.62 87 MET A N 1
ATOM 670 C CA . MET A 1 87 ? -4.375 4.566 3.928 1 95.62 87 MET A CA 1
ATOM 671 C C . MET A 1 87 ? -4.629 4.566 5.43 1 95.62 87 MET A C 1
ATOM 673 O O . MET A 1 87 ? -5.625 5.129 5.895 1 95.62 87 MET A O 1
ATOM 677 N N . GLN A 1 88 ? -3.74 3.984 6.176 1 95.75 88 GLN A N 1
ATOM 678 C CA . GLN A 1 88 ? -3.883 3.938 7.629 1 95.75 88 GLN A CA 1
ATOM 679 C C . GLN A 1 88 ? -3.744 5.328 8.242 1 95.75 88 GLN A C 1
ATOM 681 O O . GLN A 1 88 ? -4.453 5.668 9.188 1 95.75 88 GLN A O 1
ATOM 686 N N . LEU A 1 89 ? -2.836 6.082 7.73 1 91.19 89 LEU A N 1
ATOM 687 C CA . LEU A 1 89 ? -2.645 7.438 8.227 1 91.19 89 LEU A CA 1
ATOM 688 C C . LEU A 1 89 ? -3.877 8.297 7.953 1 91.19 89 LEU A C 1
ATOM 690 O O . LEU A 1 89 ? -4.297 9.078 8.812 1 91.19 89 LEU A O 1
ATOM 694 N N . ASP A 1 90 ? -4.395 8.195 6.746 1 93.75 90 ASP A N 1
ATOM 695 C CA . ASP A 1 90 ? -5.633 8.898 6.414 1 93.75 90 ASP A CA 1
ATOM 696 C C . ASP A 1 90 ? -6.742 8.555 7.406 1 93.75 90 ASP A C 1
ATOM 698 O O . ASP A 1 90 ? -7.449 9.445 7.879 1 93.75 90 ASP A O 1
ATOM 702 N N . ALA A 1 91 ? -6.875 7.297 7.648 1 95.62 91 ALA A N 1
ATOM 703 C CA . ALA A 1 91 ? -7.895 6.852 8.594 1 95.62 91 ALA A CA 1
ATOM 704 C C . ALA A 1 91 ? -7.633 7.414 9.984 1 95.62 91 ALA A C 1
ATOM 706 O O . ALA A 1 91 ? -8.562 7.855 10.664 1 95.62 91 ALA A O 1
ATOM 707 N N . ALA A 1 92 ? -6.406 7.422 10.406 1 92 92 ALA A N 1
ATOM 708 C CA . ALA A 1 92 ? -6.039 7.957 11.719 1 92 92 ALA A CA 1
ATOM 709 C C . ALA A 1 92 ? -6.371 9.445 11.82 1 92 92 ALA A C 1
ATOM 711 O O . ALA A 1 92 ? -6.848 9.906 12.852 1 92 92 ALA A O 1
ATOM 712 N N . LYS A 1 93 ? -6.09 10.102 10.75 1 91.31 93 LYS A N 1
ATOM 713 C CA . LYS A 1 93 ? -6.395 11.531 10.734 1 91.31 93 LYS A CA 1
ATOM 714 C C . LYS A 1 93 ? -7.898 11.773 10.836 1 91.31 93 LYS A C 1
ATOM 716 O O . LYS A 1 93 ? -8.336 12.695 11.523 1 91.31 93 LYS A O 1
ATOM 721 N N . LEU A 1 94 ? -8.648 10.984 10.133 1 94.06 94 LEU A N 1
ATOM 722 C CA . LEU A 1 94 ? -10.102 11.094 10.211 1 94.06 94 LEU A CA 1
ATOM 723 C C . LEU A 1 94 ? -10.594 10.812 11.625 1 94.06 94 LEU A C 1
ATOM 725 O O . LEU A 1 94 ? -11.484 11.508 12.125 1 94.06 94 LEU A O 1
ATOM 729 N N . VAL A 1 95 ? -10.008 9.852 12.281 1 91.94 95 VAL A N 1
ATOM 730 C CA . VAL A 1 95 ? -10.383 9.516 13.648 1 91.94 95 VAL A CA 1
ATOM 731 C C . VAL A 1 95 ? -10.062 10.688 14.57 1 91.94 95 VAL A C 1
ATOM 733 O O . VAL A 1 95 ? -10.875 11.062 15.422 1 91.94 95 VAL A O 1
ATOM 736 N N . ASN A 1 96 ? -8.914 11.266 14.391 1 88.81 96 ASN A N 1
ATOM 737 C CA . ASN A 1 96 ? -8.469 12.383 15.219 1 88.81 96 ASN A CA 1
ATOM 738 C C . ASN A 1 96 ? -9.305 13.633 14.977 1 88.81 96 ASN A C 1
ATOM 740 O O . ASN A 1 96 ? -9.43 14.484 15.859 1 88.81 96 ASN A O 1
ATOM 744 N N . SER A 1 97 ? -9.891 13.711 13.789 1 91.25 97 SER A N 1
ATOM 745 C CA . SER A 1 97 ? -10.75 14.844 13.461 1 91.25 97 SER A CA 1
ATOM 746 C C . SER A 1 97 ? -12.203 14.555 13.828 1 91.25 97 SER A C 1
ATOM 748 O O . SER A 1 97 ? -13.117 15.172 13.281 1 91.25 97 SER A O 1
ATOM 750 N N . LYS A 1 98 ? -12.422 13.508 14.633 1 92.81 98 LYS A N 1
ATOM 751 C CA . LYS A 1 98 ? -13.719 13.133 15.188 1 92.81 98 LYS A CA 1
ATOM 752 C C . LYS A 1 98 ? -14.664 12.641 14.094 1 92.81 98 LYS A C 1
ATOM 754 O O . LYS A 1 98 ? -15.883 12.82 14.195 1 92.81 98 LYS A O 1
ATOM 759 N N . GLN A 1 99 ? -14.125 12.195 13.039 1 95.38 99 GLN A N 1
ATOM 760 C CA . GLN A 1 99 ? -14.898 11.578 11.969 1 95.38 99 GLN A CA 1
ATOM 761 C C . GLN A 1 99 ? -14.688 10.062 11.938 1 95.38 99 GLN A C 1
ATOM 763 O O . GLN A 1 99 ? -14.359 9.5 10.891 1 95.38 99 GLN A O 1
ATOM 768 N N . ARG A 1 100 ? -15 9.453 13.039 1 95 100 ARG A N 1
ATOM 769 C CA . ARG A 1 100 ? -14.703 8.039 13.242 1 95 100 ARG A CA 1
ATOM 770 C C . ARG A 1 100 ? -15.492 7.172 12.266 1 95 100 ARG A C 1
ATOM 772 O O . ARG A 1 100 ? -14.961 6.199 11.727 1 95 100 ARG A O 1
ATOM 779 N N . MET A 1 101 ? -16.75 7.543 12.023 1 96.25 101 MET A N 1
ATOM 780 C CA . MET A 1 101 ? -17.578 6.75 11.117 1 96.25 101 MET A CA 1
ATOM 781 C C . MET A 1 101 ? -17.031 6.801 9.695 1 96.25 101 MET A C 1
ATOM 783 O O . MET A 1 101 ? -17.047 5.797 8.984 1 96.25 101 MET A O 1
ATOM 787 N N . LEU A 1 102 ? -16.594 7.938 9.297 1 96.56 102 LEU A N 1
ATOM 788 C CA . LEU A 1 102 ? -15.984 8.086 7.973 1 96.56 102 LEU A CA 1
ATOM 789 C C . LEU A 1 102 ? -14.68 7.301 7.879 1 96.56 102 LEU A C 1
ATOM 791 O O . LEU A 1 102 ? -14.383 6.715 6.836 1 96.56 102 LEU A O 1
ATOM 795 N N . ALA A 1 103 ? -13.906 7.32 8.93 1 96.75 103 ALA A N 1
ATOM 796 C CA . ALA A 1 103 ? -12.664 6.562 8.969 1 96.75 103 ALA A CA 1
ATOM 797 C C . ALA A 1 103 ? -12.922 5.07 8.773 1 96.75 103 ALA A C 1
ATOM 799 O O . ALA A 1 103 ? -12.281 4.426 7.949 1 96.75 103 ALA A O 1
ATOM 800 N N . PHE A 1 104 ? -13.906 4.602 9.516 1 96.19 104 PHE A N 1
ATOM 801 C CA . PHE A 1 104 ? -14.25 3.188 9.43 1 96.19 104 PHE A CA 1
ATOM 802 C C . PHE A 1 104 ? -14.812 2.844 8.062 1 96.19 104 PHE A C 1
ATOM 804 O O . PHE A 1 104 ? -14.469 1.809 7.484 1 96.19 104 PHE A O 1
ATOM 811 N N . GLY A 1 105 ? -15.711 3.643 7.594 1 97.38 105 GLY A N 1
ATOM 812 C CA . GLY A 1 105 ? -16.234 3.434 6.254 1 97.38 105 GLY A CA 1
ATOM 813 C C . GLY A 1 105 ? -15.156 3.461 5.18 1 97.38 105 GLY A C 1
ATOM 814 O O . GLY A 1 105 ? -15.172 2.637 4.262 1 97.38 105 GLY A O 1
ATOM 815 N N . TYR A 1 106 ? -14.234 4.391 5.273 1 97.81 106 TYR A N 1
ATOM 816 C CA . TYR A 1 106 ? -13.117 4.539 4.34 1 97.81 106 TYR A CA 1
ATOM 817 C C . TYR A 1 106 ? -12.273 3.27 4.297 1 97.81 106 TYR A C 1
ATOM 819 O O . TYR A 1 106 ? -11.977 2.756 3.217 1 97.81 106 TYR A O 1
ATOM 827 N N . LEU A 1 107 ? -11.953 2.736 5.473 1 97.38 107 LEU A N 1
ATOM 828 C CA . LEU A 1 107 ? -11.133 1.529 5.539 1 97.38 107 LEU A CA 1
ATOM 829 C C . LEU A 1 107 ? -11.891 0.326 4.992 1 97.38 107 LEU A C 1
ATOM 831 O O . LEU A 1 107 ? -11.352 -0.445 4.195 1 97.38 107 LEU A O 1
ATOM 835 N N . LEU A 1 108 ? -13.117 0.255 5.414 1 96.5 108 LEU A N 1
ATOM 836 C CA . LEU A 1 108 ? -13.938 -0.873 4.984 1 96.5 108 LEU A CA 1
ATOM 837 C C . LEU A 1 108 ? -14.148 -0.849 3.475 1 96.5 108 LEU A C 1
ATOM 839 O O . LEU A 1 108 ? -13.953 -1.862 2.801 1 96.5 108 LEU A O 1
ATOM 843 N N . ILE A 1 109 ? -14.555 0.259 2.945 1 97.62 109 ILE A N 1
ATOM 844 C CA . ILE A 1 109 ? -14.836 0.346 1.519 1 97.62 109 ILE A CA 1
ATOM 845 C C . ILE A 1 109 ? -13.547 0.176 0.722 1 97.62 109 ILE A C 1
ATOM 847 O O . ILE A 1 109 ? -13.555 -0.39 -0.374 1 97.62 109 ILE A O 1
ATOM 851 N N . SER A 1 110 ? -12.422 0.69 1.238 1 98.25 110 SER A N 1
ATOM 852 C CA . SER A 1 110 ? -11.141 0.508 0.561 1 98.25 110 SER A CA 1
ATOM 853 C C . SER A 1 110 ? -10.797 -0.971 0.409 1 98.25 110 SER A C 1
ATOM 855 O O . SER A 1 110 ? -10.422 -1.419 -0.676 1 98.25 110 SER A O 1
ATOM 857 N N . VAL A 1 111 ? -10.992 -1.7 1.484 1 97.5 111 VAL A N 1
ATOM 858 C CA . VAL A 1 111 ? -10.617 -3.109 1.477 1 97.5 111 VAL A CA 1
ATOM 859 C C . VAL A 1 111 ? -11.594 -3.9 0.608 1 97.5 111 VAL A C 1
ATOM 861 O O . VAL A 1 111 ? -11.172 -4.711 -0.222 1 97.5 111 VAL A O 1
ATOM 864 N N . VAL A 1 112 ? -12.875 -3.693 0.732 1 96.75 112 VAL A N 1
ATOM 865 C CA . VAL A 1 112 ? -13.898 -4.438 0.003 1 96.75 112 VAL A CA 1
ATOM 866 C C . VAL A 1 112 ? -13.836 -4.078 -1.479 1 96.75 112 VAL A C 1
ATOM 868 O O . VAL A 1 112 ? -13.852 -4.961 -2.34 1 96.75 112 VAL A O 1
ATOM 871 N N . ALA A 1 113 ? -13.828 -2.814 -1.786 1 97.81 113 ALA A N 1
ATOM 872 C CA . ALA A 1 113 ? -13.734 -2.371 -3.176 1 97.81 113 ALA A CA 1
ATOM 873 C C . ALA A 1 113 ? -12.422 -2.826 -3.807 1 97.81 113 ALA A C 1
ATOM 875 O O . ALA A 1 113 ? -12.367 -3.131 -5 1 97.81 113 ALA A O 1
ATOM 876 N N . GLY A 1 114 ? -11.328 -2.814 -2.965 1 98.06 114 GLY A N 1
ATOM 877 C CA . GLY A 1 114 ? -10.055 -3.324 -3.453 1 98.06 114 GLY A CA 1
ATOM 878 C C . GLY A 1 114 ? -10.117 -4.785 -3.857 1 98.06 114 GLY A C 1
ATOM 879 O O . GLY A 1 114 ? -9.602 -5.164 -4.91 1 98.06 114 GLY A O 1
ATOM 880 N N . LEU A 1 115 ? -10.688 -5.574 -3.018 1 96.62 115 LEU A N 1
ATOM 881 C CA . LEU A 1 115 ? -10.828 -6.992 -3.322 1 96.62 115 LEU A CA 1
ATOM 882 C C . LEU A 1 115 ? -11.688 -7.199 -4.566 1 96.62 115 LEU A C 1
ATOM 884 O O . LEU A 1 115 ? -11.359 -8.031 -5.418 1 96.62 115 LEU A O 1
ATOM 888 N N . ALA A 1 116 ? -12.773 -6.48 -4.656 1 97.19 116 ALA A N 1
ATOM 889 C CA . ALA A 1 116 ? -13.648 -6.555 -5.824 1 97.19 116 ALA A CA 1
ATOM 890 C C . ALA A 1 116 ? -12.906 -6.141 -7.09 1 97.19 116 ALA A C 1
ATOM 892 O O . ALA A 1 116 ? -13.062 -6.766 -8.141 1 97.19 116 ALA A O 1
ATOM 893 N N . ALA A 1 117 ? -12.125 -5.086 -7.02 1 97.81 117 ALA A N 1
ATOM 894 C CA . ALA A 1 117 ? -11.352 -4.605 -8.156 1 97.81 117 ALA A CA 1
ATOM 895 C C . ALA A 1 117 ? -10.328 -5.648 -8.609 1 97.81 117 ALA A C 1
ATOM 897 O O . ALA A 1 117 ? -10.172 -5.891 -9.805 1 97.81 117 ALA A O 1
ATOM 898 N N . ALA A 1 118 ? -9.609 -6.203 -7.621 1 95.88 118 ALA A N 1
ATOM 899 C CA . ALA A 1 118 ? -8.664 -7.266 -7.949 1 95.88 118 ALA A CA 1
ATOM 900 C C . ALA A 1 118 ? -9.359 -8.43 -8.641 1 95.88 118 ALA A C 1
ATOM 902 O O . ALA A 1 118 ? -8.867 -8.953 -9.648 1 95.88 118 ALA A O 1
ATOM 903 N N . ALA A 1 119 ? -10.5 -8.836 -8.102 1 94.19 119 ALA A N 1
ATOM 904 C CA . ALA A 1 119 ? -11.266 -9.938 -8.688 1 94.19 119 ALA A CA 1
ATOM 905 C C . ALA A 1 119 ? -11.719 -9.602 -10.102 1 94.19 119 ALA A C 1
ATOM 907 O O . ALA A 1 119 ? -11.688 -10.453 -10.992 1 94.19 119 ALA A O 1
ATOM 908 N N . LEU A 1 120 ? -12.164 -8.383 -10.266 1 96.25 120 LEU A N 1
ATOM 909 C CA . LEU A 1 120 ? -12.578 -7.941 -11.586 1 96.25 120 LEU A CA 1
ATOM 910 C C . LEU A 1 120 ? -11.414 -7.992 -12.57 1 96.25 120 LEU A C 1
ATOM 912 O O . LEU A 1 120 ? -11.586 -8.367 -13.727 1 96.25 120 LEU A O 1
ATOM 916 N N . GLY A 1 121 ? -10.219 -7.492 -12.078 1 95.81 121 GLY A N 1
ATOM 917 C CA . GLY A 1 121 ? -9.023 -7.602 -12.906 1 95.81 121 GLY A CA 1
ATOM 918 C C . GLY A 1 121 ? -8.719 -9.023 -13.328 1 95.81 121 GLY A C 1
ATOM 919 O O . GLY A 1 121 ? -8.453 -9.289 -14.5 1 95.81 121 GLY A O 1
ATOM 920 N N . VAL A 1 122 ? -8.766 -9.945 -12.414 1 92.25 122 VAL A N 1
ATOM 921 C CA . VAL A 1 122 ? -8.531 -11.359 -12.688 1 92.25 122 VAL A CA 1
ATOM 922 C C . VAL A 1 122 ? -9.562 -11.867 -13.703 1 92.25 122 VAL A C 1
ATOM 924 O O . VAL A 1 122 ? -9.203 -12.539 -14.672 1 92.25 122 VAL A O 1
ATOM 927 N N . TRP A 1 123 ? -10.797 -11.539 -13.469 1 93.69 123 TRP A N 1
ATOM 928 C CA . TRP A 1 123 ? -11.883 -12 -14.32 1 93.69 123 TRP A CA 1
ATOM 929 C C . TRP A 1 123 ? -11.703 -11.508 -15.758 1 93.69 123 TRP A C 1
ATOM 931 O O . TRP A 1 123 ? -11.922 -12.258 -16.703 1 93.69 123 TRP A O 1
ATOM 941 N N . LEU A 1 124 ? -11.281 -10.32 -15.945 1 94.12 124 LEU A N 1
ATOM 942 C CA . LEU A 1 124 ? -11.141 -9.719 -17.266 1 94.12 124 LEU A CA 1
ATOM 943 C C . LEU A 1 124 ? -9.961 -10.328 -18.016 1 94.12 124 LEU A C 1
ATOM 945 O O . LEU A 1 124 ? -9.984 -10.422 -19.25 1 94.12 124 LEU A O 1
ATOM 949 N N . ALA A 1 125 ? -8.945 -10.664 -17.281 1 90.75 125 ALA A N 1
ATOM 950 C CA . ALA A 1 125 ? -7.746 -11.219 -17.906 1 90.75 125 ALA A CA 1
ATOM 951 C C . ALA A 1 125 ? -7.906 -12.719 -18.156 1 90.75 125 ALA A C 1
ATOM 953 O O . ALA A 1 125 ? -7.109 -13.32 -18.875 1 90.75 125 ALA A O 1
ATOM 954 N N . ALA A 1 126 ? -8.742 -13.484 -17.531 1 83.75 126 ALA A N 1
ATOM 955 C CA . ALA A 1 126 ? -8.977 -14.922 -17.688 1 83.75 126 ALA A CA 1
ATOM 956 C C . ALA A 1 126 ? -9.727 -15.227 -18.984 1 83.75 126 ALA A C 1
ATOM 958 O O . ALA A 1 126 ? -10.516 -14.406 -19.453 1 83.75 126 ALA A O 1
ATOM 959 N N . MET B 1 1 ? 5.598 20.609 -7.734 1 61.03 1 MET B N 1
ATOM 960 C CA . MET B 1 1 ? 6.77 19.797 -7.41 1 61.03 1 MET B CA 1
ATOM 961 C C . MET B 1 1 ? 7.961 20.188 -8.281 1 61.03 1 MET B C 1
ATOM 963 O O . MET B 1 1 ? 7.805 20.406 -9.484 1 61.03 1 MET B O 1
ATOM 967 N N . THR B 1 2 ? 9.07 20.438 -7.645 1 76.5 2 THR B N 1
ATOM 968 C CA . THR B 1 2 ? 10.328 20.719 -8.328 1 76.5 2 THR B CA 1
ATOM 969 C C . THR B 1 2 ? 11.023 19.438 -8.758 1 76.5 2 THR B C 1
ATOM 971 O O . THR B 1 2 ? 10.578 18.344 -8.414 1 76.5 2 THR B O 1
ATOM 974 N N . ALA B 1 3 ? 11.93 19.469 -9.695 1 77.44 3 ALA B N 1
ATOM 975 C CA . ALA B 1 3 ? 12.75 18.344 -10.148 1 77.44 3 ALA B CA 1
ATOM 976 C C . ALA B 1 3 ? 13.352 17.594 -8.961 1 77.44 3 ALA B C 1
ATOM 978 O O . ALA B 1 3 ? 13.5 16.375 -8.992 1 77.44 3 ALA B O 1
ATOM 979 N N . ILE B 1 4 ? 13.602 18.359 -7.938 1 77.12 4 ILE B N 1
ATOM 980 C CA . ILE B 1 4 ? 14.242 17.781 -6.762 1 77.12 4 ILE B CA 1
ATOM 981 C C . ILE B 1 4 ? 13.242 16.922 -6.004 1 77.12 4 ILE B C 1
ATOM 983 O O . ILE B 1 4 ? 13.602 15.875 -5.449 1 77.12 4 ILE B O 1
ATOM 987 N N . ASP B 1 5 ? 11.953 17.25 -6 1 77.19 5 ASP B N 1
ATOM 988 C CA . ASP B 1 5 ? 10.906 16.453 -5.371 1 77.19 5 ASP B CA 1
ATOM 989 C C . ASP B 1 5 ? 10.719 15.117 -6.098 1 77.19 5 ASP B C 1
ATOM 991 O O . ASP B 1 5 ? 10.602 14.07 -5.461 1 77.19 5 ASP B O 1
ATOM 995 N N . ILE B 1 6 ? 10.773 15.25 -7.395 1 81.19 6 ILE B N 1
ATOM 996 C CA . ILE B 1 6 ? 10.625 14.07 -8.234 1 81.19 6 ILE B CA 1
ATOM 997 C C . ILE B 1 6 ? 11.758 13.086 -7.961 1 81.19 6 ILE B C 1
ATOM 999 O O . ILE B 1 6 ? 11.531 11.883 -7.828 1 81.19 6 ILE B O 1
ATOM 1003 N N . PHE B 1 7 ? 12.891 13.656 -7.805 1 85.25 7 PHE B N 1
ATOM 1004 C CA . PHE B 1 7 ? 14.07 12.844 -7.559 1 85.25 7 PHE B CA 1
ATOM 1005 C C . PHE B 1 7 ? 13.969 12.125 -6.215 1 85.25 7 PHE B C 1
ATOM 1007 O O . PHE B 1 7 ? 14.172 10.914 -6.133 1 85.25 7 PHE B O 1
ATOM 1014 N N . TRP B 1 8 ? 13.555 12.75 -5.223 1 83.75 8 TRP B N 1
ATOM 1015 C CA . TRP B 1 8 ? 13.516 12.18 -3.879 1 83.75 8 TRP B CA 1
ATOM 1016 C C . TRP B 1 8 ? 12.375 11.18 -3.74 1 83.75 8 TRP B C 1
ATOM 1018 O O . TRP B 1 8 ? 12.523 10.141 -3.102 1 83.75 8 TRP B O 1
ATOM 1028 N N . VAL B 1 9 ? 11.281 11.492 -4.371 1 86.31 9 VAL B N 1
ATOM 1029 C CA . VAL B 1 9 ? 10.148 10.578 -4.352 1 86.31 9 VAL B CA 1
ATOM 1030 C C . VAL B 1 9 ? 10.5 9.305 -5.129 1 86.31 9 VAL B C 1
ATOM 1032 O O . VAL B 1 9 ? 10.172 8.195 -4.699 1 86.31 9 VAL B O 1
ATOM 1035 N N . GLY B 1 10 ? 11.18 9.547 -6.254 1 90.88 10 GLY B N 1
ATOM 1036 C CA . GLY B 1 10 ? 11.602 8.406 -7.047 1 90.88 10 GLY B CA 1
ATOM 1037 C C . GLY B 1 10 ? 12.602 7.52 -6.324 1 90.88 10 GLY B C 1
ATOM 1038 O O . GLY B 1 10 ? 12.406 6.305 -6.234 1 90.88 10 GLY B O 1
ATOM 1039 N N . ILE B 1 11 ? 13.578 8.07 -5.746 1 90.06 11 ILE B N 1
ATOM 1040 C CA . ILE B 1 11 ? 14.609 7.312 -5.039 1 90.06 11 ILE B CA 1
ATOM 1041 C C . ILE B 1 11 ? 14.016 6.691 -3.775 1 90.06 11 ILE B C 1
ATOM 1043 O O . ILE B 1 11 ? 14.328 5.547 -3.436 1 90.06 11 ILE B O 1
ATOM 1047 N N . GLY B 1 12 ? 13.266 7.492 -3.117 1 90.81 12 GLY B N 1
ATOM 1048 C CA . GLY B 1 12 ? 12.594 6.969 -1.936 1 90.81 12 GLY B CA 1
ATOM 1049 C C . GLY B 1 12 ? 11.695 5.785 -2.234 1 90.81 12 GLY B C 1
ATOM 1050 O O . GLY B 1 12 ? 11.781 4.75 -1.568 1 90.81 12 GLY B O 1
ATOM 1051 N N . GLY B 1 13 ? 10.898 5.984 -3.27 1 92.81 13 GLY B N 1
ATOM 1052 C CA . GLY B 1 13 ? 10.023 4.898 -3.684 1 92.81 13 GLY B CA 1
ATOM 1053 C C . GLY B 1 13 ? 10.781 3.65 -4.102 1 92.81 13 GLY B C 1
ATOM 1054 O O . GLY B 1 13 ? 10.391 2.537 -3.748 1 92.81 13 GLY B O 1
ATOM 1055 N N . GLY B 1 14 ? 11.781 3.855 -4.863 1 93.69 14 GLY B N 1
ATOM 1056 C CA . GLY B 1 14 ? 12.609 2.727 -5.246 1 93.69 14 GLY B CA 1
ATOM 1057 C C . GLY B 1 14 ? 13.242 2.023 -4.059 1 93.69 14 GLY B C 1
ATOM 1058 O O . GLY B 1 14 ? 13.227 0.793 -3.979 1 93.69 14 GLY B O 1
ATOM 1059 N N . SER B 1 15 ? 13.781 2.748 -3.129 1 93.25 15 SER B N 1
ATOM 1060 C CA . SER B 1 15 ? 14.383 2.18 -1.929 1 93.25 15 SER B CA 1
ATOM 1061 C C . SER B 1 15 ? 13.352 1.435 -1.091 1 93.25 15 SER B C 1
ATOM 1063 O O . SER B 1 15 ? 13.625 0.342 -0.587 1 93.25 15 SER B O 1
ATOM 1065 N N . GLY B 1 16 ? 12.211 2.07 -0.955 1 94.31 16 GLY B N 1
ATOM 1066 C CA . GLY B 1 16 ? 11.133 1.409 -0.24 1 94.31 16 GLY B CA 1
ATOM 1067 C C . GLY B 1 16 ? 10.734 0.08 -0.855 1 94.31 16 GLY B C 1
ATOM 1068 O O . GLY B 1 16 ? 10.555 -0.91 -0.143 1 94.31 16 GLY B O 1
ATOM 1069 N N . SER B 1 17 ? 10.672 0.075 -2.143 1 93.62 17 SER B N 1
ATOM 1070 C CA . SER B 1 17 ? 10.305 -1.143 -2.857 1 93.62 17 SER B CA 1
ATOM 1071 C C . SER B 1 17 ? 11.359 -2.227 -2.686 1 93.62 17 SER B C 1
ATOM 1073 O O . SER B 1 17 ? 11.031 -3.412 -2.594 1 93.62 17 SER B O 1
ATOM 1075 N N . LEU B 1 18 ? 12.57 -1.835 -2.711 1 92.56 18 LEU B N 1
ATOM 1076 C CA . LEU B 1 18 ? 13.648 -2.793 -2.525 1 92.56 18 LEU B CA 1
ATOM 1077 C C . LEU B 1 18 ? 13.633 -3.373 -1.114 1 92.56 18 LEU B C 1
ATOM 1079 O O . LEU B 1 18 ? 13.883 -4.566 -0.924 1 92.56 18 LEU B O 1
ATOM 1083 N N . LEU B 1 19 ? 13.391 -2.561 -0.145 1 93.38 19 LEU B N 1
ATOM 1084 C CA . LEU B 1 19 ? 13.258 -3.047 1.225 1 93.38 19 LEU B CA 1
ATOM 1085 C C . LEU B 1 19 ? 12.086 -4.016 1.349 1 93.38 19 LEU B C 1
ATOM 1087 O O . LEU B 1 19 ? 12.195 -5.039 2.033 1 93.38 19 LEU B O 1
ATOM 1091 N N . ARG B 1 20 ? 10.984 -3.629 0.75 1 93.94 20 ARG B N 1
ATOM 1092 C CA . ARG B 1 20 ? 9.844 -4.531 0.716 1 93.94 20 ARG B CA 1
ATOM 1093 C C . ARG B 1 20 ? 10.227 -5.891 0.153 1 93.94 20 ARG B C 1
ATOM 1095 O O . ARG B 1 20 ? 9.867 -6.93 0.712 1 93.94 20 ARG B O 1
ATOM 1102 N N . TRP B 1 21 ? 10.891 -5.809 -0.924 1 88.69 21 TRP B N 1
ATOM 1103 C CA . TRP B 1 21 ? 11.328 -7.051 -1.552 1 88.69 21 TRP B CA 1
ATOM 1104 C C . TRP B 1 21 ? 12.211 -7.855 -0.605 1 88.69 21 TRP B C 1
ATOM 1106 O O . TRP B 1 21 ? 12.055 -9.07 -0.49 1 88.69 21 TRP B O 1
ATOM 1116 N N . TRP B 1 22 ? 13.102 -7.18 0.011 1 91.44 22 TRP B N 1
ATOM 1117 C CA . TRP B 1 22 ? 14.031 -7.852 0.916 1 91.44 22 TRP B CA 1
ATOM 1118 C C . TRP B 1 22 ? 13.289 -8.477 2.094 1 91.44 22 TRP B C 1
ATOM 1120 O O . TRP B 1 22 ? 13.562 -9.617 2.469 1 91.44 22 TRP B O 1
ATOM 1130 N N . VAL B 1 23 ? 12.414 -7.824 2.725 1 93.12 23 VAL B N 1
ATOM 1131 C CA . VAL B 1 23 ? 11.625 -8.344 3.84 1 93.12 23 VAL B CA 1
ATOM 1132 C C . VAL B 1 23 ? 10.758 -9.5 3.363 1 93.12 23 VAL B C 1
ATOM 1134 O O . VAL B 1 23 ? 10.633 -10.516 4.051 1 93.12 23 VAL B O 1
ATOM 1137 N N . GLY B 1 24 ? 10.117 -9.305 2.195 1 90.38 24 GLY B N 1
ATOM 1138 C CA . GLY B 1 24 ? 9.336 -10.391 1.616 1 90.38 24 GLY B CA 1
ATOM 1139 C C . GLY B 1 24 ? 10.141 -11.656 1.387 1 90.38 24 GLY B C 1
ATOM 1140 O O . GLY B 1 24 ? 9.68 -12.758 1.681 1 90.38 24 GLY B O 1
ATOM 1141 N N . LYS B 1 25 ? 11.305 -11.406 0.874 1 88.38 25 LYS B N 1
ATOM 1142 C CA . LYS B 1 25 ? 12.18 -12.539 0.612 1 88.38 25 LYS B CA 1
ATOM 1143 C C . LYS B 1 25 ? 12.586 -13.234 1.91 1 88.38 25 LYS B C 1
ATOM 1145 O O . LYS B 1 25 ? 12.539 -14.461 2.004 1 88.38 25 LYS B O 1
ATOM 1150 N N . LEU B 1 26 ? 13.023 -12.492 2.859 1 92.81 26 LEU B N 1
ATOM 1151 C CA . LEU B 1 26 ? 13.445 -13.047 4.141 1 92.81 26 LEU B CA 1
ATOM 1152 C C . LEU B 1 26 ? 12.297 -13.805 4.809 1 92.81 26 LEU B C 1
ATOM 1154 O O . LEU B 1 26 ? 12.508 -14.891 5.363 1 92.81 26 LEU B O 1
ATOM 1158 N N . THR B 1 27 ? 11.125 -13.266 4.762 1 94.06 27 THR B N 1
ATOM 1159 C CA . THR B 1 27 ? 9.961 -13.906 5.355 1 94.06 27 THR B CA 1
ATOM 1160 C C . THR B 1 27 ? 9.602 -15.188 4.602 1 94.06 27 THR B C 1
ATOM 1162 O O . THR B 1 27 ? 9.273 -16.203 5.215 1 94.06 27 THR B O 1
ATOM 1165 N N . GLY B 1 28 ? 9.664 -15.109 3.307 1 90.75 28 GLY B N 1
ATOM 1166 C CA . GLY B 1 28 ? 9.352 -16.266 2.486 1 90.75 28 GLY B CA 1
ATOM 1167 C C . GLY B 1 28 ? 10.32 -17.422 2.678 1 90.75 28 GLY B C 1
ATOM 1168 O O . GLY B 1 28 ? 9.945 -18.578 2.516 1 90.75 28 GLY B O 1
ATOM 1169 N N . GLU B 1 29 ? 11.578 -17.141 2.982 1 92.56 29 GLU B N 1
ATOM 1170 C CA . GLU B 1 29 ? 12.586 -18.172 3.236 1 92.56 29 GLU B CA 1
ATOM 1171 C C . GLU B 1 29 ? 12.359 -18.844 4.582 1 92.56 29 GLU B C 1
ATOM 1173 O O . GLU B 1 29 ? 12.742 -20 4.777 1 92.56 29 GLU B O 1
ATOM 1178 N N . ARG B 1 30 ? 11.672 -18.234 5.461 1 94.38 30 ARG B N 1
ATOM 1179 C CA . ARG B 1 30 ? 11.57 -18.734 6.832 1 94.38 30 ARG B CA 1
ATOM 1180 C C . ARG B 1 30 ? 10.164 -19.219 7.137 1 94.38 30 ARG B C 1
ATOM 1182 O O . ARG B 1 30 ? 9.977 -20.094 7.988 1 94.38 30 ARG B O 1
ATOM 1189 N N . TYR B 1 31 ? 9.203 -18.594 6.531 1 94.69 31 TYR B N 1
ATOM 1190 C CA . TYR B 1 31 ? 7.801 -18.906 6.805 1 94.69 31 TYR B CA 1
ATOM 1191 C C . TYR B 1 31 ? 7.102 -19.406 5.547 1 94.69 31 TYR B C 1
ATOM 1193 O O . TYR B 1 31 ? 7.102 -18.734 4.52 1 94.69 31 TYR B O 1
ATOM 1201 N N . HIS B 1 32 ? 6.496 -20.656 5.621 1 90.56 32 HIS B N 1
ATOM 1202 C CA . HIS B 1 32 ? 5.844 -21.25 4.457 1 90.56 32 HIS B CA 1
ATOM 1203 C C . HIS B 1 32 ? 4.371 -21.547 4.738 1 90.56 32 HIS B C 1
ATOM 1205 O O . HIS B 1 32 ? 3.768 -22.391 4.082 1 90.56 32 HIS B O 1
ATOM 1211 N N . GLY B 1 33 ? 3.773 -20.859 5.676 1 91.94 33 GLY B N 1
ATOM 1212 C CA . GLY B 1 33 ? 2.363 -21.047 5.988 1 91.94 33 GLY B CA 1
ATOM 1213 C C . GLY B 1 33 ? 1.443 -20.328 5.02 1 91.94 33 GLY B C 1
ATOM 1214 O O . GLY B 1 33 ? 1.907 -19.656 4.098 1 91.94 33 GLY B O 1
ATOM 1215 N N . HIS B 1 34 ? 0.163 -20.531 5.207 1 93.19 34 HIS B N 1
ATOM 1216 C CA . HIS B 1 34 ? -0.833 -19.984 4.285 1 93.19 34 HIS B CA 1
ATOM 1217 C C . HIS B 1 34 ? -1.06 -18.5 4.523 1 93.19 34 HIS B C 1
ATOM 1219 O O . HIS B 1 34 ? -1.542 -17.797 3.637 1 93.19 34 HIS B O 1
ATOM 1225 N N . PHE B 1 35 ? -0.765 -18.031 5.73 1 96.31 35 PHE B N 1
ATOM 1226 C CA . PHE B 1 35 ? -0.94 -16.609 6.047 1 96.31 35 PHE B CA 1
ATOM 1227 C C . PHE B 1 35 ? 0.12 -15.766 5.355 1 96.31 35 PH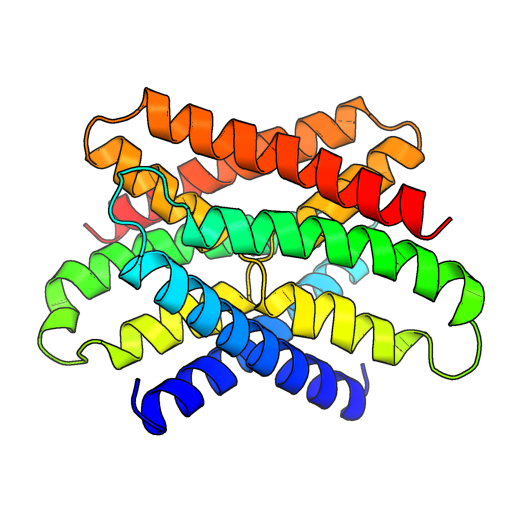E B C 1
ATOM 1229 O O . PHE B 1 35 ? 1.316 -16.047 5.469 1 96.31 35 PHE B O 1
ATOM 1236 N N . PRO B 1 36 ? -0.301 -14.758 4.609 1 96.75 36 PRO B N 1
ATOM 1237 C CA . PRO B 1 36 ? 0.68 -13.914 3.922 1 96.75 36 PRO B CA 1
ATOM 1238 C C . PRO B 1 36 ? 1.481 -13.039 4.883 1 96.75 36 PRO B C 1
ATOM 1240 O O . PRO B 1 36 ? 1.262 -11.828 4.949 1 96.75 36 PRO B O 1
ATOM 1243 N N . LEU B 1 37 ? 2.416 -13.648 5.504 1 97.31 37 LEU B N 1
ATOM 1244 C CA . LEU B 1 37 ? 3.15 -13.039 6.609 1 97.31 37 LEU B CA 1
ATOM 1245 C C . LEU B 1 37 ? 4.059 -11.922 6.105 1 97.31 37 LEU B C 1
ATOM 1247 O O . LEU B 1 37 ? 4.242 -10.906 6.789 1 97.31 37 LEU B O 1
ATOM 1251 N N . GLY B 1 38 ? 4.688 -12.078 4.934 1 96.25 38 GLY B N 1
ATOM 1252 C CA . GLY B 1 38 ? 5.566 -11.055 4.383 1 96.25 38 GLY B CA 1
ATOM 1253 C C . GLY B 1 38 ? 4.879 -9.719 4.203 1 96.25 38 GLY B C 1
ATOM 1254 O O . GLY B 1 38 ? 5.297 -8.711 4.789 1 96.25 38 GLY B O 1
ATOM 1255 N N . THR B 1 39 ? 3.807 -9.734 3.486 1 96.56 39 THR B N 1
ATOM 1256 C CA . THR B 1 39 ? 3.045 -8.516 3.238 1 96.56 39 THR B CA 1
ATOM 1257 C C . THR B 1 39 ? 2.494 -7.945 4.543 1 96.56 39 THR B C 1
ATOM 1259 O O . THR B 1 39 ? 2.463 -6.727 4.73 1 96.56 39 THR B O 1
ATOM 1262 N N . PHE B 1 40 ? 2.141 -8.828 5.398 1 98.12 40 PHE B N 1
ATOM 1263 C CA . PHE B 1 40 ? 1.604 -8.414 6.691 1 98.12 40 PHE B CA 1
ATOM 1264 C C . PHE B 1 40 ? 2.65 -7.648 7.492 1 98.12 40 PHE B C 1
ATOM 1266 O O . PHE B 1 40 ? 2.369 -6.566 8.016 1 98.12 40 PHE B O 1
ATOM 1273 N N . ILE B 1 41 ? 3.811 -8.133 7.617 1 98 41 ILE B N 1
ATOM 1274 C CA . ILE B 1 41 ? 4.887 -7.504 8.383 1 98 41 ILE B CA 1
ATOM 1275 C C . ILE B 1 41 ? 5.23 -6.148 7.77 1 98 41 ILE B C 1
ATOM 1277 O O . ILE B 1 41 ? 5.375 -5.156 8.484 1 98 41 ILE B O 1
ATOM 1281 N N . ILE B 1 42 ? 5.324 -6.066 6.492 1 97.25 42 ILE B N 1
ATOM 1282 C CA . ILE B 1 42 ? 5.684 -4.852 5.77 1 97.25 42 ILE B CA 1
ATOM 1283 C C . ILE B 1 42 ? 4.625 -3.775 6.012 1 97.25 42 ILE B C 1
ATOM 1285 O O . ILE B 1 42 ? 4.957 -2.631 6.328 1 97.25 42 ILE B O 1
ATOM 1289 N N . ASN B 1 43 ? 3.404 -4.164 5.938 1 98.19 43 ASN B N 1
ATOM 1290 C CA . ASN B 1 43 ? 2.309 -3.211 6.078 1 98.19 43 ASN B CA 1
ATOM 1291 C C . ASN B 1 43 ? 2.16 -2.736 7.52 1 98.19 43 ASN B C 1
ATOM 1293 O O . ASN B 1 43 ? 2.012 -1.54 7.773 1 98.19 43 ASN B O 1
ATOM 1297 N N . ILE B 1 44 ? 2.293 -3.627 8.438 1 98.5 44 ILE B N 1
ATOM 1298 C CA . ILE B 1 44 ? 2.109 -3.254 9.836 1 98.5 44 ILE B CA 1
ATOM 1299 C C . ILE B 1 44 ? 3.291 -2.406 10.297 1 98.5 44 ILE B C 1
ATOM 1301 O O . ILE B 1 44 ? 3.104 -1.381 10.961 1 98.5 44 ILE B O 1
ATOM 1305 N N . SER B 1 45 ? 4.488 -2.795 9.992 1 98 45 SER B N 1
ATOM 1306 C CA . SER B 1 45 ? 5.652 -2.002 10.375 1 98 45 SER B CA 1
ATOM 1307 C C . SER B 1 45 ? 5.633 -0.635 9.695 1 98 45 SER B C 1
ATOM 1309 O O . SER B 1 45 ? 5.973 0.375 10.312 1 98 45 SER B O 1
ATOM 1311 N N . GLY B 1 46 ? 5.211 -0.598 8.414 1 97.12 46 GLY B N 1
ATOM 1312 C CA . GLY B 1 46 ? 5.082 0.671 7.715 1 97.12 46 GLY B CA 1
ATOM 1313 C C . GLY B 1 46 ? 4.047 1.591 8.328 1 97.12 46 GLY B C 1
ATOM 1314 O O . GLY B 1 46 ? 4.258 2.801 8.422 1 97.12 46 GLY B O 1
ATOM 1315 N N . ALA B 1 47 ? 2.941 1.016 8.734 1 97.25 47 ALA B N 1
ATOM 1316 C CA . ALA B 1 47 ? 1.9 1.794 9.406 1 97.25 47 ALA B CA 1
ATOM 1317 C C . ALA B 1 47 ? 2.416 2.396 10.711 1 97.25 47 ALA B C 1
ATOM 1319 O O . ALA B 1 47 ? 2.139 3.559 11.016 1 97.25 47 ALA B O 1
ATOM 1320 N N . PHE B 1 48 ? 3.178 1.62 11.438 1 97.31 48 PHE B N 1
ATOM 1321 C CA . PHE B 1 48 ? 3.771 2.123 12.672 1 97.31 48 PHE B CA 1
ATOM 1322 C C . PHE B 1 48 ? 4.719 3.279 12.383 1 97.31 48 PHE B C 1
ATOM 1324 O O . PHE B 1 48 ? 4.648 4.324 13.031 1 97.31 48 PHE B O 1
ATOM 1331 N N . ILE B 1 49 ? 5.559 3.107 11.461 1 96.12 49 ILE B N 1
ATOM 1332 C CA . ILE B 1 49 ? 6.602 4.078 11.156 1 96.12 49 ILE B CA 1
ATOM 1333 C C . ILE B 1 49 ? 5.969 5.371 10.648 1 96.12 49 ILE B C 1
ATOM 1335 O O . ILE B 1 49 ? 6.387 6.469 11.031 1 96.12 49 ILE B O 1
ATOM 1339 N N . ILE B 1 50 ? 4.965 5.273 9.781 1 93 50 ILE B N 1
ATOM 1340 C CA . ILE B 1 50 ? 4.363 6.484 9.234 1 93 50 ILE B CA 1
ATOM 1341 C C . ILE B 1 50 ? 3.635 7.246 10.336 1 93 50 ILE B C 1
ATOM 1343 O O . ILE B 1 50 ? 3.625 8.484 10.344 1 93 50 ILE B O 1
ATOM 1347 N N . GLY B 1 51 ? 2.93 6.504 11.203 1 92.31 51 GLY B N 1
ATOM 1348 C CA . GLY B 1 51 ? 2.344 7.172 12.352 1 92.31 51 GLY B CA 1
ATOM 1349 C C . GLY B 1 51 ? 3.365 7.914 13.195 1 92.31 51 GLY B C 1
ATOM 1350 O O . GLY B 1 51 ? 3.145 9.07 13.57 1 92.31 51 GLY B O 1
ATOM 1351 N N . PHE B 1 52 ? 4.461 7.289 13.43 1 93.12 52 PHE B N 1
ATOM 1352 C CA . PHE B 1 52 ? 5.539 7.871 14.219 1 93.12 52 PHE B CA 1
ATOM 1353 C C . PHE B 1 52 ? 6.109 9.102 13.531 1 93.12 52 PHE B C 1
ATOM 1355 O O . PHE B 1 52 ? 6.227 10.172 14.141 1 93.12 52 PHE B O 1
ATOM 1362 N N . LEU B 1 53 ? 6.383 9.055 12.273 1 89.38 53 LEU B N 1
ATOM 1363 C CA . LEU B 1 53 ? 7.035 10.125 11.523 1 89.38 53 LEU B CA 1
ATOM 1364 C C . LEU B 1 53 ? 6.066 11.281 11.273 1 89.38 53 LEU B C 1
ATOM 1366 O O . LEU B 1 53 ? 6.48 12.445 11.242 1 89.38 53 LEU B O 1
ATOM 1370 N N . SER B 1 54 ? 4.789 10.953 11.016 1 85.31 54 SER B N 1
ATOM 1371 C CA . SER B 1 54 ? 3.803 12 10.758 1 85.31 54 SER B CA 1
ATOM 1372 C C . SER B 1 54 ? 3.686 12.945 11.945 1 85.31 54 SER B C 1
ATOM 1374 O O . SER B 1 54 ? 3.398 14.133 11.781 1 85.31 54 SER B O 1
ATOM 1376 N N . THR B 1 55 ? 3.861 12.422 13.125 1 83.44 55 THR B N 1
ATOM 1377 C 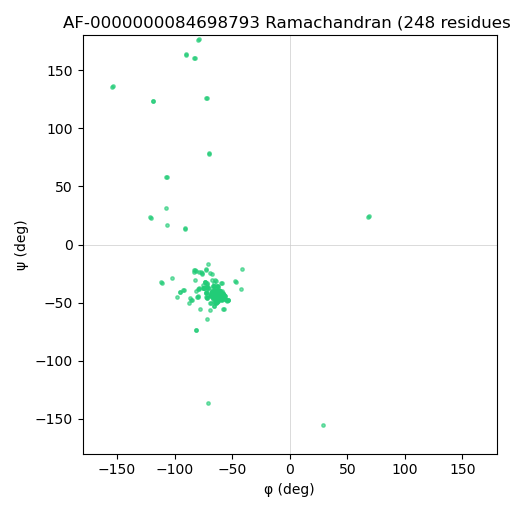CA . THR B 1 55 ? 3.805 13.227 14.336 1 83.44 55 THR B CA 1
ATOM 1378 C C . THR B 1 55 ? 5.117 13.977 14.547 1 83.44 55 THR B C 1
ATOM 1380 O O . THR B 1 55 ? 5.117 15.141 14.953 1 83.44 55 THR B O 1
ATOM 1383 N N . LEU B 1 56 ? 6.223 13.328 14.242 1 79.44 56 LEU B N 1
ATOM 1384 C CA . LEU B 1 56 ? 7.531 13.953 14.398 1 79.44 56 LEU B CA 1
ATOM 1385 C C . LEU B 1 56 ? 7.707 15.102 13.406 1 79.44 56 LEU B C 1
ATOM 1387 O O . LEU B 1 56 ? 8.305 16.125 13.734 1 79.44 56 LEU B O 1
ATOM 1391 N N . PHE B 1 57 ? 7.332 14.891 12.125 1 70.44 57 PHE B N 1
ATOM 1392 C CA . PHE B 1 57 ? 7.516 15.891 11.086 1 70.44 57 PHE B CA 1
ATOM 1393 C C . PHE B 1 57 ? 6.488 17.016 11.219 1 70.44 57 PHE B C 1
ATOM 1395 O O . PHE B 1 57 ? 6.703 18.125 10.727 1 70.44 57 PHE B O 1
ATOM 1402 N N . VAL B 1 58 ? 5.25 16.828 11.57 1 58.09 58 VAL B N 1
ATOM 1403 C CA . VAL B 1 58 ? 4.312 17.922 11.812 1 58.09 58 VAL B CA 1
ATOM 1404 C C . VAL B 1 58 ? 4.895 18.875 12.859 1 58.09 58 VAL B C 1
ATOM 1406 O O . VAL B 1 58 ? 4.848 20.109 12.68 1 58.09 58 VAL B O 1
ATOM 1409 N N . ILE B 1 59 ? 5.379 18.438 13.93 1 50.56 59 ILE B N 1
ATOM 1410 C CA . ILE B 1 59 ? 5.844 19.312 14.992 1 50.56 59 ILE B CA 1
ATOM 1411 C C . ILE B 1 59 ? 7.148 19.984 14.57 1 50.56 59 ILE B C 1
ATOM 1413 O O . ILE B 1 59 ? 7.266 21.219 14.609 1 50.56 59 ILE B O 1
ATOM 1417 N N . ASP B 1 60 ? 8.156 19.312 14.367 1 47.53 60 ASP B N 1
ATOM 1418 C CA . ASP B 1 60 ? 9.5 19.891 14.352 1 47.53 60 ASP B CA 1
ATOM 1419 C C . ASP B 1 60 ? 9.953 20.172 12.922 1 47.53 60 ASP B C 1
ATOM 1421 O O . ASP B 1 60 ? 10.578 21.203 12.664 1 47.53 60 ASP B O 1
ATOM 1425 N N . TRP B 1 61 ? 9.773 19.297 12.023 1 47.94 61 TRP B N 1
ATOM 1426 C CA . TRP B 1 61 ? 10.461 19.359 10.742 1 47.94 61 TRP B CA 1
ATOM 1427 C C . TRP B 1 61 ? 9.742 20.297 9.781 1 47.94 61 TRP B C 1
ATOM 1429 O O . TRP B 1 61 ? 10.211 20.531 8.664 1 47.94 61 TRP B O 1
ATOM 1439 N N . HIS B 1 62 ? 8.422 20.609 9.898 1 48.66 62 HIS B N 1
ATOM 1440 C CA . HIS B 1 62 ? 7.848 21.625 9.023 1 48.66 62 HIS B CA 1
ATOM 1441 C C . HIS B 1 62 ? 8.781 22.828 8.883 1 48.66 62 HIS B C 1
ATOM 1443 O O . HIS B 1 62 ? 8.828 23.453 7.82 1 48.66 62 HIS B O 1
ATOM 1449 N N . ASP B 1 63 ? 9.398 23.156 9.961 1 43.56 63 ASP B N 1
ATOM 1450 C CA . ASP B 1 63 ? 10.242 24.344 9.891 1 43.56 63 ASP B CA 1
ATOM 1451 C C . ASP B 1 63 ? 11.469 24.109 9.016 1 43.56 63 ASP B C 1
ATOM 1453 O O . ASP B 1 63 ? 11.914 25 8.305 1 43.56 63 ASP B O 1
ATOM 1457 N N . ARG B 1 64 ? 12.172 23.094 9.414 1 44.12 64 ARG B N 1
ATOM 1458 C CA . ARG B 1 64 ? 13.516 23.031 8.852 1 44.12 64 ARG B CA 1
ATOM 1459 C C . ARG B 1 64 ? 13.523 22.297 7.52 1 44.12 64 ARG B C 1
ATOM 1461 O O . ARG B 1 64 ? 14.273 22.656 6.609 1 44.12 64 ARG B O 1
ATOM 1468 N N . PHE B 1 65 ? 12.969 21.172 7.43 1 48.69 65 PHE B N 1
ATOM 1469 C CA . PHE B 1 65 ? 13.172 20.359 6.234 1 48.69 65 PHE B CA 1
ATOM 1470 C C . PHE B 1 65 ? 11.914 20.344 5.379 1 48.69 65 PHE B C 1
ATOM 1472 O O . PHE B 1 65 ? 11.875 19.672 4.34 1 48.69 65 PHE B O 1
ATOM 1479 N N . GLY B 1 66 ? 11.094 21.297 5.305 1 52.16 66 GLY B N 1
ATOM 1480 C CA . GLY B 1 66 ? 9.969 21.672 4.461 1 52.16 66 GLY B CA 1
ATOM 1481 C C . GLY B 1 66 ? 9.242 20.484 3.867 1 52.16 66 GLY B C 1
ATOM 1482 O O . GLY B 1 66 ? 9.266 19.391 4.438 1 52.16 66 GLY B O 1
ATOM 1483 N N . SER B 1 67 ? 8.508 20.531 2.719 1 60.84 67 SER B N 1
ATOM 1484 C CA . SER B 1 67 ? 7.57 19.797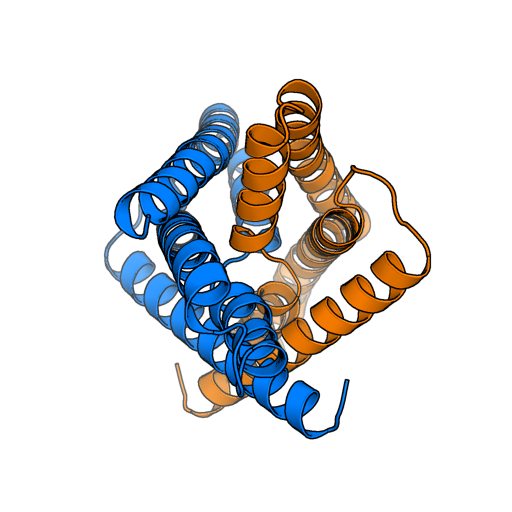 1.881 1 60.84 67 SER B CA 1
ATOM 1485 C C . SER B 1 67 ? 8.258 18.625 1.188 1 60.84 67 SER B C 1
ATOM 1487 O O . SER B 1 67 ? 7.656 17.562 1.002 1 60.84 67 SER B O 1
ATOM 1489 N N . PHE B 1 68 ? 9.664 18.688 1.181 1 62.81 68 PHE B N 1
ATOM 1490 C CA . PHE B 1 68 ? 10.344 17.703 0.353 1 62.81 68 PHE B CA 1
ATOM 1491 C C . PHE B 1 68 ? 10.562 16.406 1.125 1 62.81 68 PHE B C 1
ATOM 1493 O O . PHE B 1 68 ? 10.328 15.312 0.597 1 62.81 68 PHE B O 1
ATOM 1500 N N . LEU B 1 69 ? 11.023 16.547 2.332 1 64.31 69 LEU B N 1
ATOM 1501 C CA . LEU B 1 69 ? 11.32 15.367 3.137 1 64.31 69 LEU B CA 1
ATOM 1502 C C . LEU B 1 69 ? 10.047 14.594 3.449 1 64.31 69 LEU B C 1
ATOM 1504 O O . LEU B 1 69 ? 10.047 13.359 3.438 1 64.31 69 LEU B O 1
ATOM 1508 N N . HIS B 1 70 ? 9.039 15.352 3.586 1 70.62 70 HIS B N 1
ATOM 1509 C CA . HIS B 1 70 ? 7.746 14.727 3.83 1 70.62 70 HIS B CA 1
ATOM 1510 C C . HIS B 1 70 ? 7.305 13.883 2.635 1 70.62 70 HIS B C 1
ATOM 1512 O O . HIS B 1 70 ? 6.918 12.727 2.795 1 70.62 70 HIS B O 1
ATOM 1518 N N . ALA B 1 71 ? 7.574 14.492 1.559 1 70.31 71 ALA B N 1
ATOM 1519 C CA . ALA B 1 71 ? 7.156 13.805 0.339 1 70.31 71 ALA B CA 1
ATOM 1520 C C . ALA B 1 71 ? 8.047 12.602 0.053 1 70.31 71 ALA B C 1
ATOM 1522 O O . ALA B 1 71 ? 7.555 11.531 -0.324 1 70.31 71 ALA B O 1
ATOM 1523 N N . ALA B 1 72 ? 9.305 12.789 0.357 1 75.94 72 ALA B N 1
ATOM 1524 C CA . ALA B 1 72 ? 10.273 11.742 0.061 1 75.94 72 ALA B CA 1
ATOM 1525 C C . ALA B 1 72 ? 10.109 10.555 1.011 1 75.94 72 ALA B C 1
ATOM 1527 O O . ALA B 1 72 ? 10.141 9.398 0.585 1 75.94 72 ALA B O 1
ATOM 1528 N N . VAL B 1 73 ? 9.891 10.859 2.201 1 79.06 73 VAL B N 1
ATOM 1529 C CA . VAL B 1 73 ? 9.859 9.797 3.199 1 79.06 73 VAL B CA 1
ATOM 1530 C C . VAL B 1 73 ? 8.469 9.18 3.256 1 79.06 73 VAL B C 1
ATOM 1532 O O . VAL B 1 73 ? 8.312 7.969 3.094 1 79.06 73 VAL B O 1
ATOM 1535 N N . LEU B 1 74 ? 7.449 10.039 3.322 1 76.25 74 LEU B N 1
ATOM 1536 C CA . LEU B 1 74 ? 6.098 9.531 3.535 1 76.25 74 LEU B CA 1
ATOM 1537 C C . LEU B 1 74 ? 5.516 8.969 2.24 1 76.25 74 LEU B C 1
ATOM 1539 O O . LEU B 1 74 ? 4.98 7.859 2.223 1 76.25 74 LEU B O 1
ATOM 1543 N N . THR B 1 75 ? 5.809 9.633 1.155 1 76.44 75 THR B N 1
ATOM 1544 C CA . THR B 1 75 ? 5.258 9.219 -0.13 1 76.44 75 THR B CA 1
ATOM 1545 C C . THR B 1 75 ? 6.207 8.258 -0.845 1 76.44 75 THR B C 1
ATOM 1547 O O . THR B 1 75 ? 5.766 7.312 -1.498 1 76.44 75 THR B O 1
ATOM 1550 N N . GLY B 1 76 ? 7.48 8.609 -0.688 1 85.88 76 GLY B N 1
ATOM 1551 C CA . GLY B 1 76 ? 8.461 7.781 -1.375 1 85.88 76 GLY B CA 1
ATOM 1552 C C . GLY B 1 76 ? 8.797 6.504 -0.628 1 85.88 76 GLY B C 1
ATOM 1553 O O . GLY B 1 76 ? 8.203 5.453 -0.888 1 85.88 76 GLY B O 1
ATOM 1554 N N . ILE B 1 77 ? 9.531 6.621 0.436 1 88.56 77 ILE B N 1
ATOM 1555 C CA . ILE B 1 77 ? 10.109 5.453 1.099 1 88.56 77 ILE B CA 1
ATOM 1556 C C . ILE B 1 77 ? 8.992 4.59 1.681 1 88.56 77 ILE B C 1
ATOM 1558 O O . ILE B 1 77 ? 8.875 3.408 1.345 1 88.56 77 ILE B O 1
ATOM 1562 N N . LEU B 1 78 ? 8.125 5.18 2.459 1 90 78 LEU B N 1
ATOM 1563 C CA . LEU B 1 78 ? 7.082 4.391 3.109 1 90 78 LEU B CA 1
ATOM 1564 C C . LEU B 1 78 ? 6.012 3.975 2.105 1 90 78 LEU B C 1
ATOM 1566 O O . LEU B 1 78 ? 5.449 2.885 2.211 1 90 78 LEU B O 1
ATOM 1570 N N . GLY B 1 79 ? 5.852 4.859 1.167 1 87.31 79 GLY B N 1
ATOM 1571 C CA . GLY B 1 79 ? 4.945 4.5 0.087 1 87.31 79 GLY B CA 1
ATOM 1572 C C . GLY B 1 79 ? 5.434 3.32 -0.734 1 87.31 79 GLY B C 1
ATOM 1573 O O . GLY B 1 79 ? 4.648 2.443 -1.101 1 87.31 79 GLY B O 1
ATOM 1574 N N . GLY B 1 80 ? 6.676 3.283 -0.977 1 91.62 80 GLY B N 1
ATOM 1575 C CA . GLY B 1 80 ? 7.254 2.17 -1.712 1 91.62 80 GLY B CA 1
ATOM 1576 C C . GLY B 1 80 ? 7.395 0.912 -0.875 1 91.62 80 GLY B C 1
ATOM 1577 O O . GLY B 1 80 ? 7.391 -0.199 -1.409 1 91.62 80 GLY B O 1
ATOM 1578 N N . TYR B 1 81 ? 7.484 1.104 0.353 1 95.38 81 TYR B N 1
ATOM 1579 C CA . TYR B 1 81 ? 7.691 -0.002 1.281 1 95.38 81 TYR B CA 1
ATOM 1580 C C . TYR B 1 81 ? 6.387 -0.736 1.555 1 95.38 81 TYR B C 1
ATOM 1582 O O . TYR B 1 81 ? 6.344 -1.969 1.54 1 95.38 81 TYR B O 1
ATOM 1590 N N . THR B 1 82 ? 5.277 -0.045 1.813 1 96.75 82 THR B N 1
ATOM 1591 C CA . THR B 1 82 ? 3.994 -0.688 2.076 1 96.75 82 THR B CA 1
ATOM 1592 C C . THR B 1 82 ? 3.219 -0.896 0.778 1 96.75 82 THR B C 1
ATOM 1594 O O . THR B 1 82 ? 3.574 -0.337 -0.261 1 96.75 82 THR B O 1
ATOM 1597 N N . THR B 1 83 ? 2.221 -1.753 0.815 1 96 83 THR B N 1
ATOM 1598 C CA . THR B 1 83 ? 1.511 -2.053 -0.423 1 96 83 THR B CA 1
ATOM 1599 C C . THR B 1 83 ? 0.08 -2.496 -0.133 1 96 83 THR B C 1
ATOM 1601 O O . THR B 1 83 ? -0.155 -3.291 0.779 1 96 83 THR B O 1
ATOM 1604 N N . PHE B 1 84 ? -0.772 -1.98 -0.887 1 97.44 84 PHE B N 1
ATOM 1605 C CA . PHE B 1 84 ? -2.182 -2.35 -0.819 1 97.44 84 PHE B CA 1
ATOM 1606 C C . PHE B 1 84 ? -2.512 -3.422 -1.849 1 97.44 84 PHE B C 1
ATOM 1608 O O . PHE B 1 84 ? -3.252 -4.363 -1.557 1 97.44 84 PHE B O 1
ATOM 1615 N N . SER B 1 85 ? -2.006 -3.348 -3.041 1 95.38 85 SER B N 1
ATOM 1616 C CA . SER B 1 85 ? -2.336 -4.254 -4.137 1 95.38 85 SER B CA 1
ATOM 1617 C C . SER B 1 85 ? -1.908 -5.684 -3.816 1 95.38 85 SER B C 1
ATOM 1619 O O . SER B 1 85 ? -2.66 -6.629 -4.059 1 95.38 85 SER B O 1
ATOM 1621 N N . SER B 1 86 ? -0.678 -5.816 -3.229 1 93.56 86 SER B N 1
ATOM 1622 C CA . SER B 1 86 ? -0.219 -7.156 -2.869 1 93.56 86 SER B CA 1
ATOM 1623 C C . SER B 1 86 ? -1.089 -7.762 -1.773 1 93.56 86 SER B C 1
ATOM 1625 O O . SER B 1 86 ? -1.334 -8.969 -1.766 1 93.56 86 SER B O 1
ATOM 1627 N N . MET B 1 87 ? -1.516 -6.902 -0.87 1 96.19 87 MET B N 1
ATOM 1628 C CA . MET B 1 87 ? -2.416 -7.387 0.172 1 96.19 87 MET B CA 1
ATOM 1629 C C . MET B 1 87 ? -3.711 -7.922 -0.434 1 96.19 87 MET B C 1
ATOM 1631 O O . MET B 1 87 ? -4.191 -8.984 -0.045 1 96.19 87 MET B O 1
ATOM 1635 N N . GLN B 1 88 ? -4.25 -7.215 -1.387 1 96.25 88 GLN B N 1
ATOM 1636 C CA . GLN B 1 88 ? -5.477 -7.641 -2.045 1 96.25 88 GLN B CA 1
ATOM 1637 C C . GLN B 1 88 ? -5.254 -8.906 -2.863 1 96.25 88 GLN B C 1
ATOM 1639 O O . GLN B 1 88 ? -6.113 -9.789 -2.902 1 96.25 88 GLN B O 1
ATOM 1644 N N . LEU B 1 89 ? -4.148 -8.977 -3.514 1 91.88 89 LEU B N 1
ATOM 1645 C CA . LEU B 1 89 ? -3.83 -10.156 -4.301 1 91.88 89 LEU B CA 1
ATOM 1646 C C . LEU B 1 89 ? -3.67 -11.383 -3.404 1 91.88 89 LEU B C 1
ATOM 1648 O O . LEU B 1 89 ? -4.137 -12.469 -3.744 1 91.88 89 LEU B O 1
ATOM 1652 N N . ASP B 1 90 ? -2.953 -11.203 -2.318 1 94.44 90 ASP B N 1
ATOM 1653 C CA . ASP B 1 90 ? -2.82 -12.289 -1.346 1 94.44 90 ASP B CA 1
ATOM 1654 C C . ASP B 1 90 ? -4.191 -12.805 -0.907 1 94.44 90 ASP B C 1
ATOM 1656 O O . ASP B 1 90 ? -4.41 -14.016 -0.839 1 94.44 90 ASP B O 1
ATOM 1660 N N . ALA B 1 91 ? -5.027 -11.875 -0.582 1 96.12 91 ALA B N 1
ATOM 1661 C CA . ALA B 1 91 ? -6.375 -12.242 -0.16 1 96.12 91 ALA B CA 1
ATOM 1662 C C . ALA B 1 91 ? -7.117 -12.977 -1.273 1 96.12 91 ALA B C 1
ATOM 1664 O O . ALA B 1 91 ? -7.797 -13.977 -1.023 1 96.12 91 ALA B O 1
ATOM 1665 N N . ALA B 1 92 ? -6.992 -12.531 -2.48 1 92.56 92 ALA B N 1
ATOM 1666 C CA . ALA B 1 92 ? -7.6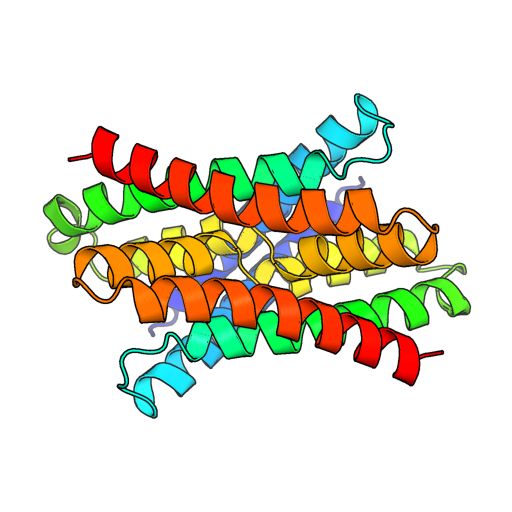41 -13.156 -3.625 1 92.56 92 ALA B CA 1
ATOM 1667 C C . ALA B 1 92 ? -7.141 -14.586 -3.822 1 92.56 92 ALA B C 1
ATOM 1669 O O . ALA B 1 92 ? -7.922 -15.492 -4.129 1 92.56 92 ALA B O 1
ATOM 1670 N N . LYS B 1 93 ? -5.871 -14.711 -3.652 1 92 93 LYS B N 1
ATOM 1671 C CA . LYS B 1 93 ? -5.293 -16.047 -3.793 1 92 93 LYS B CA 1
ATOM 1672 C C . LYS B 1 93 ? -5.82 -16.984 -2.719 1 92 93 LYS B C 1
ATOM 1674 O O . LYS B 1 93 ? -6.094 -18.156 -2.992 1 92 93 LYS B O 1
ATOM 1679 N N . LEU B 1 94 ? -5.914 -16.5 -1.529 1 94.75 94 LEU B N 1
ATOM 1680 C CA . LEU B 1 94 ? -6.469 -17.297 -0.445 1 94.75 94 LEU B CA 1
ATOM 1681 C C . LEU B 1 94 ? -7.91 -17.688 -0.742 1 94.75 94 LEU B C 1
ATOM 1683 O O . LEU B 1 94 ? -8.312 -18.828 -0.49 1 94.75 94 LEU B O 1
ATOM 1687 N N . VAL B 1 95 ? -8.68 -16.781 -1.299 1 92.38 95 VAL B N 1
ATOM 1688 C CA . VAL B 1 95 ? -10.062 -17.062 -1.65 1 92.38 95 VAL B CA 1
ATOM 1689 C C . VAL B 1 95 ? -10.125 -18.141 -2.727 1 92.38 95 VAL B C 1
ATOM 1691 O O . VAL B 1 95 ? -10.93 -19.062 -2.641 1 92.38 95 VAL B O 1
ATOM 1694 N N . ASN B 1 96 ? -9.258 -18.031 -3.705 1 89.25 96 ASN B N 1
ATOM 1695 C CA . ASN B 1 96 ? -9.227 -18.969 -4.812 1 89.25 96 ASN B CA 1
ATOM 1696 C C . ASN B 1 96 ? -8.75 -20.359 -4.355 1 89.25 96 ASN B C 1
ATOM 1698 O O . ASN B 1 96 ? -9.102 -21.359 -4.965 1 89.25 96 ASN B O 1
ATOM 1702 N N . SER B 1 97 ? -8 -20.375 -3.273 1 91.88 97 SER B N 1
ATOM 1703 C CA . SER B 1 97 ? -7.527 -21.641 -2.719 1 91.88 97 SER B CA 1
ATOM 1704 C C . SER B 1 97 ? -8.508 -22.188 -1.686 1 91.88 97 SER B C 1
ATOM 1706 O O . SER B 1 97 ? -8.125 -23 -0.833 1 91.88 97 SER B O 1
ATOM 1708 N N . LYS B 1 98 ? -9.719 -21.609 -1.654 1 93.25 98 LYS B N 1
ATOM 1709 C CA . LYS B 1 98 ? -10.836 -22.062 -0.822 1 93.25 98 LYS B CA 1
ATOM 1710 C C . LYS B 1 98 ? -10.555 -21.812 0.656 1 93.25 98 LYS B C 1
ATOM 1712 O O . LYS B 1 98 ? -11.008 -22.562 1.521 1 93.25 98 LYS B O 1
ATOM 1717 N N . GLN B 1 99 ? -9.727 -20.891 0.917 1 95.62 99 GLN B N 1
ATOM 1718 C CA . GLN B 1 99 ? -9.453 -20.438 2.277 1 95.62 99 GLN B CA 1
ATOM 1719 C C . GLN B 1 99 ? -10.07 -19.062 2.535 1 95.62 99 GLN B C 1
ATOM 1721 O O . GLN B 1 99 ? -9.383 -18.156 2.998 1 95.62 99 GLN B O 1
ATOM 1726 N N . ARG B 1 100 ? -11.344 -19 2.357 1 95.19 100 ARG B N 1
ATOM 1727 C CA . ARG B 1 100 ? -12.062 -17.734 2.402 1 95.19 100 ARG B CA 1
ATOM 1728 C C . ARG B 1 100 ? -11.992 -17.109 3.795 1 95.19 100 ARG B C 1
ATOM 1730 O O . ARG B 1 100 ? -11.828 -15.898 3.932 1 95.19 100 ARG B O 1
ATOM 1737 N N . MET B 1 101 ? -12.109 -17.969 4.836 1 96.38 101 MET B N 1
ATOM 1738 C CA . MET B 1 101 ? -12.078 -17.438 6.199 1 96.38 101 MET B CA 1
ATOM 1739 C C . MET B 1 101 ? -10.711 -16.828 6.516 1 96.38 101 MET B C 1
ATOM 1741 O O . MET B 1 101 ? -10.625 -15.805 7.188 1 96.38 101 MET B O 1
ATOM 1745 N N . LEU B 1 102 ? -9.695 -17.469 6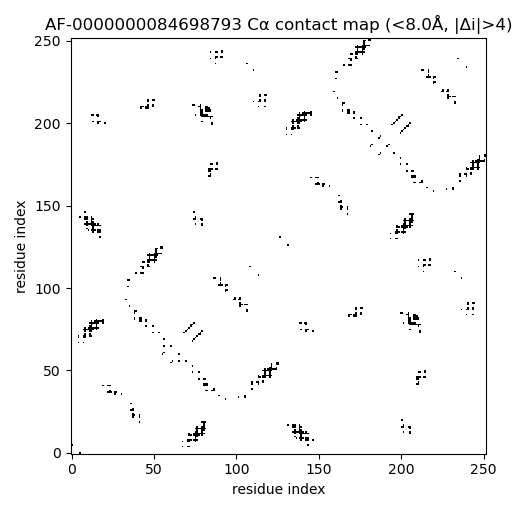.074 1 96.75 102 LEU B N 1
ATOM 1746 C CA . LEU B 1 102 ? -8.352 -16.938 6.27 1 96.75 102 LEU B CA 1
ATOM 1747 C C . LEU B 1 102 ? -8.156 -15.641 5.5 1 96.75 102 LEU B C 1
ATOM 1749 O O . LEU B 1 102 ? -7.488 -14.719 5.984 1 96.75 102 LEU B O 1
ATOM 1753 N N . ALA B 1 103 ? -8.688 -15.586 4.309 1 96.94 103 ALA B N 1
ATOM 1754 C CA . ALA B 1 103 ? -8.609 -14.367 3.504 1 96.94 103 ALA B CA 1
ATOM 1755 C C . ALA B 1 103 ? -9.258 -13.188 4.227 1 96.94 103 ALA B C 1
ATOM 1757 O O . ALA B 1 103 ? -8.664 -12.117 4.34 1 96.94 103 ALA B O 1
ATOM 1758 N N . PHE B 1 104 ? -10.445 -13.461 4.738 1 96.25 104 PHE B N 1
ATOM 1759 C CA . PHE B 1 104 ? -11.18 -12.414 5.441 1 96.25 104 PHE B CA 1
ATOM 1760 C C . PHE B 1 104 ? -10.461 -12.016 6.723 1 96.25 104 PHE B C 1
ATOM 1762 O O . PHE B 1 104 ? -10.359 -10.828 7.043 1 96.25 104 PHE B O 1
ATOM 1769 N N . GLY B 1 105 ? -10.039 -12.984 7.473 1 97.38 105 GLY B N 1
ATOM 1770 C CA . GLY B 1 105 ? -9.266 -12.688 8.672 1 97.38 105 GLY B CA 1
ATOM 1771 C C . GLY B 1 105 ? -8 -11.906 8.391 1 97.38 105 GLY B C 1
ATOM 1772 O O . GLY B 1 105 ? -7.664 -10.977 9.117 1 97.38 105 GLY B O 1
ATOM 1773 N N . TYR B 1 106 ? -7.289 -12.281 7.348 1 97.94 106 TYR B N 1
ATOM 1774 C CA . TYR B 1 106 ? -6.059 -11.625 6.93 1 97.94 106 TYR B CA 1
ATOM 1775 C C . TYR B 1 106 ? -6.305 -10.148 6.625 1 97.94 106 TYR B C 1
ATOM 1777 O O . TYR B 1 106 ? -5.578 -9.281 7.113 1 97.94 106 TYR B O 1
ATOM 1785 N N . LEU B 1 107 ? -7.375 -9.867 5.883 1 97.44 107 LEU B N 1
ATOM 1786 C CA . LEU B 1 107 ? -7.691 -8.484 5.527 1 97.44 107 LEU B CA 1
ATOM 1787 C C . LEU B 1 107 ? -8.117 -7.691 6.758 1 97.44 107 LEU B C 1
ATOM 1789 O O . LEU B 1 107 ? -7.645 -6.57 6.969 1 97.44 107 LEU B O 1
ATOM 1793 N N . LEU B 1 108 ? -8.938 -8.328 7.527 1 96.56 108 LEU B N 1
ATOM 1794 C CA . LEU B 1 108 ? -9.445 -7.66 8.719 1 96.56 108 LEU B CA 1
ATOM 1795 C C . LEU B 1 108 ? -8.312 -7.363 9.695 1 96.56 108 LEU B C 1
ATOM 1797 O O . LEU B 1 108 ? -8.18 -6.238 10.188 1 96.56 108 LEU B O 1
ATOM 1801 N N . ILE B 1 109 ? -7.508 -8.336 10 1 97.69 109 ILE B N 1
ATOM 1802 C CA . ILE B 1 109 ? -6.438 -8.148 10.969 1 97.69 109 ILE B CA 1
ATOM 1803 C C . ILE B 1 109 ? -5.398 -7.18 10.414 1 97.69 109 ILE B C 1
ATOM 1805 O O . ILE B 1 109 ? -4.797 -6.41 11.172 1 97.69 109 ILE B O 1
ATOM 1809 N N . SER B 1 110 ? -5.141 -7.219 9.102 1 98.31 110 SER B N 1
ATOM 1810 C CA . SER B 1 110 ? -4.207 -6.273 8.5 1 98.31 110 SER B CA 1
ATOM 1811 C C . SER B 1 110 ? -4.66 -4.832 8.719 1 98.31 110 SER B C 1
ATOM 1813 O O . SER B 1 110 ? -3.867 -3.982 9.125 1 98.31 110 SER B O 1
ATOM 1815 N N . VAL B 1 111 ? -5.941 -4.605 8.5 1 97.5 111 VAL B N 1
ATOM 1816 C CA . VAL B 1 111 ? -6.461 -3.246 8.586 1 97.5 111 VAL B CA 1
ATOM 1817 C C . VAL B 1 111 ? -6.516 -2.807 10.047 1 97.5 111 VAL B C 1
ATOM 1819 O O . VAL B 1 111 ? -6.086 -1.702 10.391 1 97.5 111 VAL B O 1
ATOM 1822 N N . VAL B 1 112 ? -6.992 -3.619 10.945 1 96.75 112 VAL B N 1
ATOM 1823 C CA . VAL B 1 112 ? -7.148 -3.281 12.359 1 96.75 112 VAL B CA 1
ATOM 1824 C C . VAL B 1 112 ? -5.777 -3.148 13.008 1 96.75 112 VAL B C 1
ATOM 1826 O O . VAL B 1 112 ? -5.512 -2.18 13.727 1 96.75 112 VAL B O 1
ATOM 1829 N N . ALA B 1 113 ? -4.93 -4.121 12.812 1 97.81 113 ALA B N 1
ATOM 1830 C CA . ALA B 1 113 ? -3.58 -4.062 13.367 1 97.81 113 ALA B CA 1
ATOM 1831 C C . ALA B 1 113 ? -2.799 -2.889 12.781 1 97.81 113 ALA B C 1
ATOM 1833 O O . ALA B 1 113 ? -1.973 -2.283 13.469 1 97.81 113 ALA B O 1
ATOM 1834 N N . GLY B 1 114 ? -3.051 -2.613 11.461 1 98 114 GLY B N 1
ATOM 1835 C CA . GLY B 1 114 ? -2.422 -1.453 10.852 1 98 114 GLY B CA 1
ATOM 1836 C C . GLY B 1 114 ? -2.814 -0.146 11.516 1 98 114 GLY B C 1
ATOM 1837 O O . GLY B 1 114 ? -1.961 0.705 11.773 1 98 114 GLY B O 1
ATOM 1838 N N . LEU B 1 115 ? -4.078 0.011 11.734 1 96.56 115 LEU B N 1
ATOM 1839 C CA . LEU B 1 115 ? -4.562 1.217 12.398 1 96.56 115 LEU B CA 1
ATOM 1840 C C . LEU B 1 115 ? -3.99 1.325 13.805 1 96.56 115 LEU B C 1
ATOM 1842 O O . LEU B 1 115 ? -3.586 2.408 14.234 1 96.56 115 LEU B O 1
ATOM 1846 N N . ALA B 1 116 ? -3.973 0.235 14.531 1 97.12 116 ALA B N 1
ATOM 1847 C CA . ALA B 1 116 ? -3.406 0.209 15.875 1 97.12 116 ALA B CA 1
ATOM 1848 C C . ALA B 1 116 ? -1.921 0.561 15.852 1 97.12 116 ALA B C 1
ATOM 1850 O O . ALA B 1 116 ? -1.436 1.292 16.719 1 97.12 116 ALA B O 1
ATOM 1851 N N . ALA B 1 117 ? -1.195 0.022 14.898 1 97.75 117 ALA B N 1
ATOM 1852 C CA . ALA B 1 117 ? 0.232 0.299 14.766 1 97.75 117 ALA B CA 1
ATOM 1853 C C . ALA B 1 117 ? 0.479 1.777 14.477 1 97.75 117 ALA B C 1
ATOM 1855 O O . ALA B 1 117 ? 1.377 2.389 15.062 1 97.75 117 ALA B O 1
ATOM 1856 N N . ALA B 1 118 ? -0.3 2.307 13.531 1 95.62 118 ALA B N 1
ATOM 1857 C CA . ALA B 1 118 ? -0.184 3.734 13.242 1 95.62 118 ALA B CA 1
ATOM 1858 C C . ALA B 1 118 ? -0.445 4.57 14.492 1 95.62 118 ALA B C 1
ATOM 1860 O O . ALA B 1 118 ? 0.294 5.516 14.781 1 95.62 118 ALA B O 1
ATOM 1861 N N . ALA B 1 119 ? -1.494 4.227 15.227 1 94 119 ALA B N 1
ATOM 1862 C CA . ALA B 1 119 ? -1.839 4.941 16.453 1 94 119 A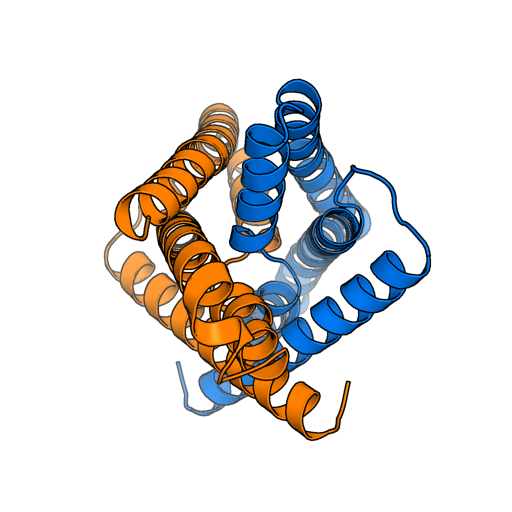LA B CA 1
ATOM 1863 C C . ALA B 1 119 ? -0.717 4.84 17.484 1 94 119 ALA B C 1
ATOM 1865 O O . ALA B 1 119 ? -0.403 5.816 18.172 1 94 119 ALA B O 1
ATOM 1866 N N . LEU B 1 120 ? -0.179 3.664 17.594 1 96.19 120 LEU B N 1
ATOM 1867 C CA . LEU B 1 120 ? 0.934 3.463 18.516 1 96.19 120 LEU B CA 1
ATOM 1868 C C . LEU B 1 120 ? 2.127 4.328 18.125 1 96.19 120 LEU B C 1
ATOM 1870 O O . LEU B 1 120 ? 2.812 4.875 18.984 1 96.19 120 LEU B O 1
ATOM 1874 N N . GLY B 1 121 ? 2.422 4.344 16.766 1 95.69 121 GLY B N 1
ATOM 1875 C CA . GLY B 1 121 ? 3.475 5.223 16.297 1 95.69 121 GLY B CA 1
ATOM 1876 C C . GLY B 1 121 ? 3.252 6.676 16.672 1 95.69 121 GLY B C 1
ATOM 1877 O O . GLY B 1 121 ? 4.168 7.344 17.156 1 95.69 121 GLY B O 1
ATOM 1878 N N . VAL B 1 122 ? 2.068 7.172 16.469 1 91.88 122 VAL B N 1
ATOM 1879 C CA . VAL B 1 122 ? 1.708 8.539 16.812 1 91.88 122 VAL B CA 1
ATOM 1880 C C . VAL B 1 122 ? 1.891 8.758 18.312 1 91.88 122 VAL B C 1
ATOM 1882 O O . VAL B 1 122 ? 2.482 9.75 18.734 1 91.88 122 VAL B O 1
ATOM 1885 N N . TRP B 1 123 ? 1.401 7.84 19.078 1 93.56 123 TRP B N 1
ATOM 1886 C CA . TRP B 1 123 ? 1.454 7.949 20.531 1 93.56 123 TRP B CA 1
ATOM 1887 C C . TRP B 1 123 ? 2.896 8.016 21.031 1 93.56 123 TRP B C 1
ATOM 1889 O O . TRP B 1 123 ? 3.221 8.805 21.922 1 93.56 123 TRP B O 1
ATOM 1899 N N . LEU B 1 124 ? 3.764 7.277 20.469 1 94.06 124 LEU B N 1
ATOM 1900 C CA . LEU B 1 124 ? 5.152 7.207 20.891 1 94.06 124 LEU B CA 1
ATOM 1901 C C . LEU B 1 124 ? 5.902 8.484 20.531 1 94.06 124 LEU B C 1
ATOM 1903 O O . LEU B 1 124 ? 6.836 8.883 21.219 1 94.06 124 LEU B O 1
ATOM 1907 N N . ALA B 1 125 ? 5.555 9.047 19.406 1 90.38 125 ALA B N 1
ATOM 1908 C CA . ALA B 1 125 ? 6.242 10.25 18.938 1 90.38 125 ALA B CA 1
ATOM 1909 C C . ALA B 1 125 ? 5.676 11.5 19.609 1 90.38 125 ALA B C 1
ATOM 1911 O O . ALA B 1 125 ? 6.262 12.578 19.516 1 90.38 125 ALA B O 1
ATOM 1912 N N . ALA B 1 126 ? 4.488 11.555 20.141 1 83.44 126 ALA B N 1
ATOM 1913 C CA . ALA B 1 126 ? 3.84 12.688 20.812 1 83.44 126 ALA B CA 1
ATOM 1914 C C . ALA B 1 126 ? 4.449 12.945 22.188 1 83.44 126 ALA B C 1
ATOM 1916 O O . ALA B 1 126 ? 4.926 12.016 22.844 1 83.44 126 ALA B O 1
#

Sequence (252 aa):
MTAIDIFWVGIGGGSGSLLRWWVGKLTGERYHGHFPLGTFIINISGAFIIGFLSTLFVIDWHDRFGSFLHAAVLTGILGGYTTFSSMQLDAAKLVNSKQRMLAFGYLLISVVAGLAAAALGVWLAAMTAIDIFWVGIGGGSGSLLRWWVGKLTGERYHGHFPLGTFIINISGAFIIGFLSTLFVIDWHDRFGSFLHAAVLTGILGGYTTFSSMQLDAAKLVNSKQRMLAFGYLLISVVAGLAAAALGVWLAA

pLDDT: mean 87.86, std 13.13, range [43.56, 98.5]

InterPro domains:
  IPR003691 Fluoride-specific ion channel FluC [MF_00454] (6-126)
  IPR003691 Fluoride-specific ion channel FluC [PF02537] (8-122)
  IPR003691 Fluoride-specific ion channel FluC [PTHR28259] (15-123)
  IPR003691 Fluoride-specific ion channel FluC [TIGR00494] (8-125)

Secondary structure (DSSP, 8-state):
--HHHHHHHHHHHHHHHHHHHHHHHHHHHH--SSS-HHHHHHHHHHHHHHHHHHHHHHHHTTSTTHHHHIIIIIIIIHHHH--SHHHHHHHHHHHHTT-HHHHHHHHHHHHHHHHHHHHHHHHHH-/--HHHHHHHHHHHHHHHHHHHHHHHHHHHH--SSS-HHHHHHHHHHHHHHHHHHHHIIIIIHHHTHHHHHIIIIIIIHHHH--SHHHHHHHHHHHHTT-HHHHHHHHHHHHHHHHHHHHHHHHHH-